Protein AF-A0A976E326-F1 (afdb_monomer_lite)

pLDDT: mean 70.9, std 22.48, range [27.67, 97.5]

Sequence (238 aa):
MACGVAAAACPDTATHYQSSSHQSIMNATDFPALASAHADAAPSLWRQTTVLPVGAGEHEAYSIGPDQLVWSYRLATPDHNAGRLTCTQLPAEHFACARLQSRQVLLVSMAQQKLYWSLENGQPERWGTPQRCGYTNANGLYPMEQVHLLQLGFEVLLGVLARRTNVLGKINPTLAPEDSYQFWVGRWTGSGFDFGRKPVSLRGDDSLGNAFLFGKPDAFSDSASGENPASKPMVRSR

Structure (mmCIF, N/CA/C/O backbone):
data_AF-A0A976E326-F1
#
_entry.id   AF-A0A976E326-F1
#
loop_
_atom_site.group_PDB
_atom_site.id
_atom_site.type_symbol
_atom_site.label_atom_id
_atom_site.label_alt_id
_atom_site.label_comp_id
_atom_site.label_asym_id
_atom_site.label_entity_id
_atom_site.label_seq_id
_atom_site.pdbx_PDB_ins_code
_atom_site.Cartn_x
_atom_site.Cartn_y
_atom_site.Cartn_z
_atom_site.occupancy
_atom_site.B_iso_or_equiv
_atom_site.auth_seq_id
_atom_site.auth_comp_id
_atom_site.auth_asym_id
_atom_site.auth_atom_id
_atom_site.pdbx_PDB_model_num
ATOM 1 N N . MET A 1 1 ? 29.264 -11.323 -66.986 1.00 46.72 1 MET A N 1
ATOM 2 C CA . MET A 1 1 ? 28.527 -12.466 -66.411 1.00 46.72 1 MET A CA 1
ATOM 3 C C . MET A 1 1 ? 27.356 -11.903 -65.635 1.00 46.72 1 MET A C 1
ATOM 5 O O . MET A 1 1 ? 27.579 -11.163 -64.690 1.00 46.72 1 MET A O 1
ATOM 9 N N . ALA A 1 2 ? 26.144 -12.165 -66.112 1.00 37.84 2 ALA A N 1
ATOM 10 C CA . ALA A 1 2 ? 24.887 -11.741 -65.510 1.00 37.84 2 ALA A CA 1
ATOM 11 C C . ALA A 1 2 ? 24.102 -12.992 -65.099 1.00 37.84 2 ALA A C 1
ATOM 13 O O . ALA A 1 2 ? 24.074 -13.949 -65.865 1.00 37.84 2 ALA A O 1
ATOM 14 N N . CYS A 1 3 ? 23.518 -12.961 -63.903 1.00 31.69 3 CYS A N 1
ATOM 15 C CA . CYS A 1 3 ? 22.440 -13.804 -63.363 1.00 31.69 3 CYS A CA 1
ATOM 16 C C . CYS A 1 3 ? 22.253 -13.317 -61.915 1.00 31.69 3 CYS A C 1
ATOM 18 O O . CYS A 1 3 ? 23.243 -13.158 -61.214 1.00 31.69 3 CYS A O 1
ATOM 20 N N . GLY A 1 4 ? 21.083 -13.024 -61.364 1.00 30.00 4 GLY A N 1
ATOM 21 C CA . GLY A 1 4 ? 19.698 -13.161 -61.793 1.00 30.00 4 GLY A CA 1
ATOM 22 C C . GLY A 1 4 ? 18.853 -12.993 -60.522 1.00 30.00 4 GLY A C 1
ATOM 23 O O . GLY A 1 4 ? 19.198 -13.535 -59.476 1.00 30.00 4 GLY A O 1
ATOM 24 N N . VAL A 1 5 ? 17.811 -12.172 -60.599 1.00 41.09 5 VAL A N 1
ATOM 25 C CA . VAL A 1 5 ? 16.891 -11.819 -59.508 1.00 41.09 5 VAL A CA 1
ATOM 26 C C . VAL A 1 5 ? 15.969 -12.999 -59.183 1.00 41.09 5 VAL A C 1
ATOM 28 O O . VAL A 1 5 ? 15.466 -13.631 -60.106 1.00 41.09 5 VAL A O 1
ATOM 31 N N . ALA A 1 6 ? 15.660 -13.225 -57.903 1.00 34.84 6 ALA A N 1
ATOM 32 C CA . ALA A 1 6 ? 14.404 -13.857 -57.495 1.00 34.84 6 ALA A CA 1
ATOM 33 C C . ALA A 1 6 ? 13.989 -13.380 -56.094 1.00 34.84 6 ALA A C 1
ATOM 35 O O . ALA A 1 6 ? 14.560 -13.778 -55.082 1.00 34.84 6 ALA A O 1
ATOM 36 N N . ALA A 1 7 ? 12.984 -12.504 -56.066 1.00 36.31 7 ALA A N 1
ATOM 37 C CA . ALA A 1 7 ? 12.161 -12.241 -54.898 1.00 36.31 7 ALA A CA 1
ATOM 38 C C . ALA A 1 7 ? 11.197 -13.419 -54.693 1.00 36.31 7 ALA A C 1
ATOM 40 O O . ALA A 1 7 ? 10.569 -13.871 -55.651 1.00 36.31 7 ALA A O 1
ATOM 41 N N . ALA A 1 8 ? 11.054 -13.879 -53.452 1.00 34.22 8 ALA A N 1
ATOM 42 C CA . ALA A 1 8 ? 9.985 -14.778 -53.041 1.00 34.22 8 ALA A CA 1
ATOM 43 C C . ALA A 1 8 ? 9.175 -14.090 -51.938 1.00 34.22 8 ALA A C 1
ATOM 45 O O . ALA A 1 8 ? 9.717 -13.689 -50.909 1.00 34.22 8 ALA A O 1
ATOM 46 N N . ALA A 1 9 ? 7.884 -13.920 -52.203 1.00 31.66 9 ALA A N 1
ATOM 47 C CA . ALA A 1 9 ? 6.885 -13.416 -51.275 1.00 31.66 9 ALA A CA 1
ATOM 48 C C . ALA A 1 9 ? 6.147 -14.579 -50.584 1.00 31.66 9 ALA A C 1
ATOM 50 O O . ALA A 1 9 ? 5.829 -15.553 -51.258 1.00 31.66 9 ALA A O 1
ATOM 51 N N . CYS A 1 10 ? 5.803 -14.363 -49.301 1.00 30.45 10 CYS A N 1
ATOM 52 C CA . CYS A 1 10 ? 4.682 -14.924 -48.510 1.00 30.45 10 CYS A CA 1
ATOM 53 C C . CYS A 1 10 ? 4.619 -16.457 -48.255 1.00 30.45 10 CYS A C 1
ATOM 55 O O . CYS A 1 10 ? 5.005 -17.236 -49.120 1.00 30.45 10 CYS A O 1
ATOM 57 N N . PRO A 1 11 ? 4.126 -16.914 -47.074 1.00 35.28 11 PRO A N 1
ATOM 58 C CA . PRO A 1 11 ? 2.849 -16.464 -46.504 1.00 35.28 11 PRO A CA 1
ATOM 59 C C . PRO A 1 11 ? 2.826 -16.122 -45.003 1.00 35.28 11 PRO A C 1
ATOM 61 O O . PRO A 1 11 ? 3.544 -16.693 -44.182 1.00 35.28 11 PRO A O 1
ATOM 64 N N . ASP A 1 12 ? 1.891 -15.231 -44.663 1.00 39.09 12 ASP A N 1
ATOM 65 C CA . ASP A 1 12 ? 1.293 -15.095 -43.337 1.00 39.09 12 ASP A CA 1
ATOM 66 C C . ASP A 1 12 ? 0.882 -16.464 -42.790 1.00 39.09 12 ASP A C 1
ATOM 68 O O . ASP A 1 12 ? 0.043 -17.160 -43.363 1.00 39.09 12 ASP A O 1
ATOM 72 N N . THR A 1 13 ? 1.444 -16.837 -41.643 1.00 36.25 13 THR A N 1
ATOM 73 C CA . THR A 1 13 ? 0.881 -17.898 -40.809 1.00 36.25 13 THR A CA 1
ATOM 74 C C . THR A 1 13 ? 0.770 -17.362 -39.392 1.00 36.25 13 THR A C 1
ATOM 76 O O . THR A 1 13 ? 1.731 -17.339 -38.627 1.00 36.25 13 THR A O 1
ATOM 79 N N . ALA A 1 14 ? -0.431 -16.893 -39.058 1.00 38.84 14 ALA A N 1
ATOM 80 C CA . ALA A 1 14 ? -0.856 -16.665 -37.691 1.00 38.84 14 ALA A CA 1
ATOM 81 C C . ALA A 1 14 ? -0.858 -18.010 -36.951 1.00 38.84 14 ALA A C 1
ATOM 83 O O . ALA A 1 14 ? -1.806 -18.789 -37.040 1.00 38.84 14 ALA A O 1
ATOM 84 N N . THR A 1 15 ? 0.218 -18.308 -36.228 1.00 33.69 15 THR A N 1
ATOM 85 C CA . THR A 1 15 ? 0.247 -19.426 -35.286 1.00 33.69 15 THR A CA 1
ATOM 86 C C . THR A 1 15 ? -0.192 -18.947 -33.912 1.00 33.69 15 THR A C 1
ATOM 88 O O . THR A 1 15 ? 0.532 -18.240 -33.212 1.00 33.69 15 THR A O 1
ATOM 91 N N . HIS A 1 16 ? -1.405 -19.368 -33.552 1.00 32.81 16 HIS A N 1
ATOM 92 C CA . HIS A 1 16 ? -1.899 -19.525 -32.190 1.00 32.81 16 HIS A CA 1
ATOM 93 C C . HIS A 1 16 ? -0.781 -19.952 -31.229 1.00 32.81 16 HIS A C 1
ATOM 95 O O . HIS A 1 16 ? -0.281 -21.072 -31.325 1.00 32.81 16 HIS A O 1
ATOM 101 N N . TYR A 1 17 ? -0.442 -19.103 -30.257 1.00 32.19 17 TYR A N 1
ATOM 102 C CA . TYR A 1 17 ? 0.296 -19.563 -29.086 1.00 32.19 17 TYR A CA 1
ATOM 103 C C . TYR A 1 17 ? -0.716 -20.092 -28.071 1.00 32.19 17 TYR A C 1
ATOM 105 O O . TYR A 1 17 ? -1.427 -19.337 -27.405 1.00 32.19 17 TYR A O 1
ATOM 113 N N . GLN A 1 18 ? -0.835 -21.418 -28.030 1.00 27.67 18 GLN A N 1
ATOM 114 C CA . GLN A 1 18 ? -1.588 -22.129 -27.012 1.00 27.67 18 GLN A CA 1
ATOM 115 C C . GLN A 1 18 ? -0.944 -21.878 -25.644 1.00 27.67 18 GLN A C 1
ATOM 117 O O . GLN A 1 18 ? 0.232 -22.157 -25.423 1.00 27.67 18 GLN A O 1
ATOM 122 N N . SER A 1 19 ? -1.747 -21.350 -24.724 1.00 35.28 19 SER A N 1
ATOM 123 C CA . SER A 1 19 ? -1.476 -21.330 -23.290 1.00 35.28 19 SER A CA 1
ATOM 124 C C . SER A 1 19 ? -1.403 -22.774 -22.785 1.00 35.28 19 SER A C 1
ATOM 126 O O . SER A 1 19 ? -2.432 -23.421 -22.597 1.00 35.28 19 SER A O 1
ATOM 128 N N . SER A 1 20 ? -0.194 -23.306 -22.600 1.00 31.89 20 SER A N 1
ATOM 129 C CA . SER A 1 20 ? 0.013 -24.557 -21.874 1.00 31.89 20 SER A CA 1
ATOM 130 C C . SER A 1 20 ? 0.142 -24.243 -20.386 1.00 31.89 20 SER A C 1
ATOM 132 O O . SER A 1 20 ? 1.195 -23.856 -19.878 1.00 31.89 20 SER A O 1
ATOM 134 N N . SER A 1 21 ? -0.990 -24.394 -19.716 1.00 41.69 21 SER A N 1
ATOM 135 C CA . SER A 1 21 ? -1.187 -24.450 -18.277 1.00 41.69 21 SER A CA 1
ATOM 136 C C . SER A 1 21 ? -0.251 -25.454 -17.596 1.00 41.69 21 SER A C 1
ATOM 138 O O . SER A 1 21 ? -0.467 -26.659 -17.664 1.00 41.69 21 SER A O 1
ATOM 140 N N . HIS A 1 22 ? 0.730 -24.937 -16.862 1.00 30.14 22 HIS A N 1
ATOM 141 C CA . HIS A 1 22 ? 1.274 -25.573 -15.663 1.00 30.14 22 HIS A CA 1
ATOM 142 C C . HIS A 1 22 ? 1.204 -24.549 -14.522 1.00 30.14 22 HIS A C 1
ATOM 144 O O . HIS A 1 22 ? 2.207 -24.063 -14.010 1.00 30.14 22 HIS A O 1
ATOM 150 N N . GLN A 1 23 ? -0.027 -24.175 -14.155 1.00 32.84 23 GLN A N 1
ATOM 151 C CA . GLN A 1 23 ? -0.294 -23.624 -12.831 1.00 32.84 23 GLN A CA 1
ATOM 152 C C . GLN A 1 23 ? -0.158 -24.785 -11.851 1.00 32.84 23 GLN A C 1
ATOM 154 O O . GLN A 1 23 ? -0.989 -25.692 -11.835 1.00 32.84 23 GLN A O 1
ATOM 159 N N . SER A 1 24 ? 0.904 -24.770 -11.051 1.00 31.09 24 SER A N 1
ATOM 160 C CA . SER A 1 24 ? 0.916 -25.539 -9.814 1.00 31.09 24 SER A CA 1
ATOM 161 C C . SER A 1 24 ? -0.121 -24.888 -8.902 1.00 31.09 24 SER A C 1
ATOM 163 O O . SER A 1 24 ? 0.126 -23.853 -8.287 1.00 31.09 24 SER A O 1
ATOM 165 N N . ILE A 1 25 ? -1.333 -25.438 -8.933 1.00 32.94 25 ILE A N 1
ATOM 166 C CA . ILE A 1 25 ? -2.445 -25.072 -8.064 1.00 32.94 25 ILE A CA 1
ATOM 167 C C . ILE A 1 25 ? -1.997 -25.413 -6.642 1.00 32.94 25 ILE A C 1
ATOM 169 O O . ILE A 1 25 ? -1.998 -26.576 -6.243 1.00 32.94 25 ILE A O 1
ATOM 173 N N . MET A 1 26 ? -1.593 -24.406 -5.868 1.00 30.80 26 MET A N 1
ATOM 174 C CA . MET A 1 26 ? -1.714 -24.527 -4.421 1.00 30.80 26 MET A CA 1
ATOM 175 C C . MET A 1 26 ? -3.211 -24.547 -4.116 1.00 30.80 26 MET A C 1
ATOM 177 O O . MET A 1 26 ? -3.949 -23.658 -4.542 1.00 30.80 26 MET A O 1
ATOM 181 N N . ASN A 1 27 ? -3.657 -25.610 -3.448 1.00 28.69 27 ASN A N 1
ATOM 182 C CA . ASN A 1 27 ? -5.052 -25.821 -3.088 1.00 28.69 27 ASN A CA 1
ATOM 183 C C . ASN A 1 27 ? -5.615 -24.584 -2.378 1.00 28.69 27 ASN A C 1
ATOM 185 O O . ASN A 1 27 ? -5.150 -24.189 -1.311 1.00 28.69 27 ASN A O 1
ATOM 189 N N . ALA A 1 28 ? -6.657 -24.007 -2.971 1.00 37.38 28 ALA A N 1
ATOM 190 C CA . ALA A 1 28 ? -7.407 -22.858 -2.476 1.00 37.38 28 ALA A CA 1
ATOM 191 C C . ALA A 1 28 ? -8.284 -23.182 -1.243 1.00 37.38 28 ALA A C 1
ATOM 193 O O . ALA A 1 28 ? -9.353 -22.604 -1.076 1.00 37.38 28 ALA A O 1
ATOM 194 N N . THR A 1 29 ? -7.872 -24.120 -0.387 1.00 34.22 29 THR A N 1
ATOM 195 C CA . THR A 1 29 ? -8.675 -24.603 0.749 1.00 34.22 29 THR A CA 1
ATOM 196 C C . THR A 1 29 ? -8.362 -23.935 2.090 1.00 34.22 29 THR A C 1
ATOM 198 O O . THR A 1 29 ? -9.107 -24.165 3.034 1.00 34.22 29 THR A O 1
ATOM 201 N N . ASP A 1 30 ? -7.358 -23.054 2.176 1.00 30.91 30 ASP A N 1
ATOM 202 C CA . ASP A 1 30 ? -6.996 -22.376 3.440 1.00 30.91 30 ASP A CA 1
ATOM 203 C C . ASP A 1 30 ? -7.403 -20.892 3.518 1.00 30.91 30 ASP A C 1
ATOM 205 O O . ASP A 1 30 ? -7.066 -20.193 4.476 1.00 30.91 30 ASP A O 1
ATOM 209 N N . PHE A 1 31 ? -8.184 -20.395 2.555 1.00 44.22 31 PHE A N 1
ATOM 210 C CA . PHE A 1 31 ? -8.823 -19.083 2.664 1.00 44.22 31 PHE A CA 1
ATOM 211 C C . PHE A 1 31 ? -10.292 -19.278 3.049 1.00 44.22 31 PHE A C 1
ATOM 213 O O . PHE A 1 31 ? -11.042 -19.855 2.260 1.00 44.22 31 PHE A O 1
ATOM 220 N N . PRO A 1 32 ? -10.746 -18.825 4.235 1.00 36.50 32 PRO A N 1
ATOM 221 C CA . PRO A 1 32 ? -12.162 -18.884 4.556 1.00 36.50 32 PRO A CA 1
ATOM 222 C C . PRO A 1 32 ? -12.929 -18.086 3.501 1.00 36.50 32 PRO A C 1
ATOM 224 O O . PRO A 1 32 ? -12.663 -16.900 3.289 1.00 36.50 32 PRO A O 1
ATOM 227 N N . ALA A 1 33 ? -13.851 -18.773 2.823 1.00 38.78 33 ALA A N 1
ATOM 228 C CA . ALA A 1 33 ? -14.763 -18.186 1.862 1.00 38.78 33 ALA A CA 1
ATOM 229 C C . ALA A 1 33 ? -15.385 -16.919 2.464 1.00 38.78 33 ALA A C 1
ATOM 231 O O . ALA A 1 33 ? -15.951 -16.945 3.559 1.00 38.78 33 ALA A O 1
ATOM 232 N N . LEU A 1 34 ? -15.243 -15.809 1.739 1.00 45.22 34 LEU A N 1
ATOM 233 C CA . LEU A 1 34 ? -15.899 -14.530 1.985 1.00 45.22 34 LEU A CA 1
ATOM 234 C C . LEU A 1 34 ? -17.421 -14.716 1.887 1.00 45.22 34 LEU A C 1
ATOM 236 O O . LEU A 1 34 ? -18.041 -14.406 0.877 1.00 45.22 34 LEU A O 1
ATOM 240 N N . ALA A 1 35 ? -18.030 -15.244 2.941 1.00 38.34 35 ALA A N 1
ATOM 241 C CA . ALA A 1 35 ? -19.466 -15.231 3.142 1.00 38.34 35 ALA A CA 1
ATOM 242 C C . ALA A 1 35 ? -19.754 -14.328 4.341 1.00 38.34 35 ALA A C 1
ATOM 244 O O . ALA A 1 35 ? -19.896 -14.780 5.474 1.00 38.34 35 ALA A O 1
ATOM 245 N N . SER A 1 36 ? -19.815 -13.024 4.084 1.00 37.03 36 SER A N 1
ATOM 246 C CA . SER A 1 36 ? -20.548 -12.104 4.946 1.00 37.03 36 SER A CA 1
ATOM 247 C C . SER A 1 36 ? -21.404 -11.218 4.058 1.00 37.03 36 SER A C 1
ATOM 249 O O . SER A 1 36 ? -20.910 -10.516 3.178 1.00 37.03 36 SER A O 1
ATOM 251 N N . ALA A 1 37 ? -22.709 -11.359 4.249 1.00 42.69 37 ALA A N 1
ATOM 252 C CA . ALA A 1 37 ? -23.761 -10.796 3.435 1.00 42.69 37 ALA A CA 1
ATOM 253 C C . ALA A 1 37 ? -23.762 -9.264 3.485 1.00 42.69 37 ALA A C 1
ATOM 255 O O . ALA A 1 37 ? -24.095 -8.692 4.517 1.00 42.69 37 ALA A O 1
ATOM 256 N N . HIS A 1 38 ? -23.494 -8.616 2.350 1.00 33.19 38 HIS A N 1
ATOM 257 C CA . HIS A 1 38 ? -24.053 -7.306 2.022 1.00 33.19 38 HIS A CA 1
ATOM 258 C C . HIS A 1 38 ? -24.139 -7.122 0.503 1.00 33.19 38 HIS A C 1
ATOM 260 O O . HIS A 1 38 ? -23.131 -6.861 -0.139 1.00 33.19 38 HIS A O 1
ATOM 266 N N . ALA A 1 39 ? -25.381 -7.206 0.010 1.00 35.94 39 ALA A N 1
ATOM 267 C CA . ALA A 1 39 ? -25.902 -6.720 -1.269 1.00 35.94 39 ALA A CA 1
ATOM 268 C C . ALA A 1 39 ? -25.290 -7.295 -2.558 1.00 35.94 39 ALA A C 1
ATOM 270 O O . ALA A 1 39 ? -24.087 -7.476 -2.688 1.00 35.94 39 ALA A O 1
ATOM 271 N N . ASP A 1 40 ? -26.154 -7.531 -3.544 1.00 36.91 40 ASP A N 1
ATOM 272 C CA . ASP A 1 40 ? -25.799 -7.777 -4.939 1.00 36.91 40 ASP A CA 1
ATOM 273 C C . ASP A 1 40 ? -24.854 -6.674 -5.455 1.00 36.91 40 ASP A C 1
ATOM 275 O O . ASP A 1 40 ? -25.282 -5.606 -5.897 1.00 36.91 40 ASP A O 1
ATOM 279 N N . ALA A 1 41 ? -23.544 -6.892 -5.341 1.00 43.34 41 ALA A N 1
ATOM 280 C CA . ALA A 1 41 ? -22.545 -5.945 -5.802 1.00 43.34 41 ALA A CA 1
ATOM 281 C C . ALA A 1 41 ? -22.349 -6.139 -7.309 1.00 43.34 41 ALA A C 1
ATOM 283 O O . ALA A 1 41 ? -21.895 -7.190 -7.761 1.00 43.34 41 ALA A O 1
ATOM 284 N N . ALA A 1 42 ? -22.681 -5.109 -8.091 1.00 48.06 42 ALA A N 1
ATOM 285 C CA . ALA A 1 42 ? -22.220 -4.973 -9.470 1.00 48.06 42 ALA A CA 1
ATOM 286 C C . ALA A 1 42 ? -20.711 -5.299 -9.561 1.00 48.06 42 ALA A C 1
ATOM 288 O O . ALA A 1 42 ? -19.992 -5.021 -8.594 1.00 48.06 42 ALA A O 1
ATOM 289 N N . PRO A 1 43 ? -20.208 -5.862 -10.682 1.00 53.00 43 PRO A N 1
ATOM 290 C CA . PRO A 1 43 ? -18.788 -6.184 -10.820 1.00 53.00 43 PRO A CA 1
ATOM 291 C C . PRO A 1 43 ? -17.961 -4.948 -10.457 1.00 53.00 43 PRO A C 1
ATOM 293 O O . PRO A 1 43 ? -18.101 -3.899 -11.090 1.00 53.00 43 PRO A O 1
ATOM 296 N N . SER A 1 44 ? -17.175 -5.035 -9.379 1.00 66.56 44 SER A N 1
ATOM 297 C CA . SER A 1 44 ? -16.510 -3.853 -8.840 1.00 66.56 44 SER A CA 1
ATOM 298 C C . SER A 1 44 ? -15.503 -3.344 -9.863 1.00 66.56 44 SER A C 1
ATOM 300 O O . SER A 1 44 ? -14.622 -4.085 -10.288 1.00 66.56 44 SER A O 1
ATOM 302 N N . LEU A 1 45 ? -15.649 -2.092 -10.282 1.00 87.12 45 LEU A N 1
ATOM 303 C CA . LEU A 1 45 ? -14.737 -1.464 -11.229 1.00 87.12 45 LEU A CA 1
ATOM 304 C C . LEU A 1 45 ? -13.324 -1.347 -10.639 1.00 87.12 45 LEU A C 1
ATOM 306 O O . LEU A 1 45 ? -13.141 -1.326 -9.419 1.00 87.12 45 LEU A O 1
ATOM 310 N N . TRP A 1 46 ? -12.341 -1.215 -11.530 1.00 92.06 46 TRP A N 1
ATOM 311 C CA . TRP A 1 46 ? -10.975 -0.840 -11.175 1.00 92.06 46 TRP A CA 1
ATOM 312 C C . TRP A 1 46 ? -10.980 0.428 -10.319 1.00 92.06 46 TRP A C 1
ATOM 314 O O . TRP A 1 46 ? -11.646 1.409 -10.661 1.00 92.06 46 TRP A O 1
ATOM 324 N N . ARG A 1 47 ? -10.248 0.417 -9.203 1.00 94.06 47 ARG A N 1
ATOM 325 C CA . ARG A 1 47 ? -10.249 1.530 -8.243 1.00 94.06 47 ARG A CA 1
ATOM 326 C C . ARG A 1 47 ? -8.866 1.815 -7.678 1.00 94.06 47 ARG A C 1
ATOM 328 O O . ARG A 1 47 ? -7.968 0.980 -7.756 1.00 94.06 47 ARG A O 1
ATOM 335 N N . GLN A 1 48 ? -8.726 3.011 -7.101 1.00 92.62 48 GLN A N 1
ATOM 336 C CA . GLN A 1 48 ? -7.514 3.491 -6.431 1.00 92.62 48 GLN A CA 1
ATOM 337 C C . GLN A 1 48 ? -6.260 3.291 -7.296 1.00 92.62 48 GLN A C 1
ATOM 339 O O . GLN A 1 48 ? -5.480 2.380 -7.071 1.00 92.62 48 GLN A O 1
ATOM 344 N N . THR A 1 49 ? -6.076 4.117 -8.323 1.00 94.94 49 THR A N 1
ATOM 345 C CA . THR A 1 49 ? -4.919 3.985 -9.219 1.00 94.94 49 THR A CA 1
ATOM 346 C C . THR A 1 49 ? -3.745 4.824 -8.725 1.00 94.94 49 THR A C 1
ATOM 348 O O . THR A 1 49 ? -3.893 6.021 -8.486 1.00 94.94 49 THR A O 1
ATOM 351 N N . THR A 1 50 ? -2.562 4.223 -8.616 1.00 94.12 50 THR A N 1
ATOM 352 C CA . THR A 1 50 ? -1.301 4.923 -8.334 1.00 94.12 50 THR A CA 1
ATOM 353 C C . THR A 1 50 ? -0.302 4.648 -9.445 1.00 94.12 50 THR A C 1
ATOM 355 O O . THR A 1 50 ? -0.153 3.511 -9.878 1.00 94.12 50 THR A O 1
ATOM 358 N N . VAL A 1 51 ? 0.392 5.680 -9.919 1.00 93.38 51 VAL A N 1
ATOM 359 C CA . VAL A 1 51 ? 1.391 5.554 -10.985 1.00 93.38 51 VAL A CA 1
ATOM 360 C C . VAL A 1 51 ? 2.774 5.793 -10.398 1.00 93.38 51 VAL A C 1
ATOM 362 O O . VAL A 1 51 ? 3.022 6.848 -9.820 1.00 93.38 51 VAL A O 1
ATOM 365 N N . LEU A 1 52 ? 3.679 4.827 -10.561 1.00 91.62 52 LEU A N 1
ATOM 366 C CA . LEU A 1 52 ? 5.078 4.962 -10.161 1.00 91.62 52 LEU A CA 1
ATOM 367 C C . LEU A 1 52 ? 5.990 5.039 -11.391 1.00 91.62 52 LEU A C 1
ATOM 369 O O . LEU A 1 52 ? 5.815 4.257 -12.330 1.00 91.62 52 LEU A O 1
ATOM 373 N N . PRO A 1 53 ? 7.008 5.915 -11.387 1.00 88.06 53 PRO A N 1
ATOM 374 C CA . PRO A 1 53 ? 8.063 5.869 -12.391 1.00 88.06 53 PRO A CA 1
ATOM 375 C C . PRO A 1 53 ? 8.883 4.580 -12.224 1.00 88.06 53 PRO A C 1
ATOM 377 O O . PRO A 1 53 ? 9.147 4.143 -11.099 1.00 88.06 53 PRO A O 1
ATOM 380 N N . VAL A 1 54 ? 9.274 3.951 -13.332 1.00 82.12 54 VAL A N 1
ATOM 381 C CA . VAL A 1 54 ? 10.057 2.697 -13.371 1.00 82.12 54 VAL A CA 1
ATOM 382 C C . VAL A 1 54 ? 11.496 2.939 -13.824 1.00 82.12 54 VAL A C 1
ATOM 384 O O . VAL A 1 54 ? 12.415 2.254 -13.382 1.00 82.12 54 VAL A O 1
ATOM 387 N N . GLY A 1 55 ? 11.698 3.954 -14.659 1.00 74.88 55 GLY A N 1
ATOM 388 C CA . GLY A 1 55 ? 12.962 4.283 -15.308 1.00 74.88 55 GLY A CA 1
ATOM 389 C C . GLY A 1 55 ? 12.739 5.384 -16.341 1.00 74.88 55 GLY A C 1
ATOM 390 O O . GLY A 1 55 ? 11.730 6.073 -16.259 1.00 74.88 55 GLY A O 1
ATOM 391 N N . ALA A 1 56 ? 13.668 5.552 -17.284 1.00 69.25 56 ALA A N 1
ATOM 392 C CA . ALA A 1 56 ? 13.732 6.603 -18.310 1.00 69.25 56 ALA A CA 1
ATOM 393 C C . ALA A 1 56 ? 12.390 6.939 -19.014 1.00 69.25 56 ALA A C 1
ATOM 395 O O . ALA A 1 56 ? 12.130 6.494 -20.124 1.00 69.25 56 ALA A O 1
ATOM 396 N N . GLY A 1 57 ? 11.538 7.740 -18.365 1.00 73.31 57 GLY A N 1
ATOM 397 C CA . GLY A 1 57 ? 10.199 8.094 -18.853 1.00 73.31 57 GLY A CA 1
ATOM 398 C C . GLY 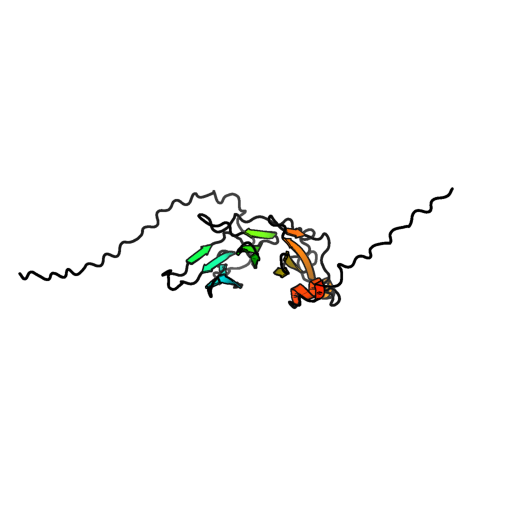A 1 57 ? 9.153 6.973 -18.768 1.00 73.31 57 GLY A C 1
ATOM 399 O O . GLY A 1 57 ? 8.027 7.158 -19.221 1.00 73.31 57 GLY A O 1
ATOM 400 N N . GLU A 1 58 ? 9.492 5.819 -18.191 1.00 83.38 58 GLU A N 1
ATOM 401 C CA . GLU A 1 58 ? 8.566 4.697 -18.052 1.00 83.38 58 GLU A CA 1
ATOM 402 C C . GLU A 1 58 ? 7.730 4.813 -16.785 1.00 83.38 58 GLU A C 1
ATOM 404 O O . GLU A 1 58 ? 8.239 5.100 -15.696 1.00 83.38 58 GLU A O 1
ATOM 409 N N . HIS A 1 59 ? 6.448 4.490 -16.922 1.00 87.69 59 HIS A N 1
ATOM 410 C CA . HIS A 1 59 ? 5.485 4.494 -15.836 1.00 87.69 59 HIS A CA 1
ATOM 411 C C . HIS A 1 59 ? 4.796 3.141 -15.717 1.00 87.69 59 HIS A C 1
ATOM 413 O O . HIS A 1 59 ? 4.476 2.478 -16.706 1.00 87.69 59 HIS A O 1
ATOM 419 N N . GLU A 1 60 ? 4.541 2.751 -14.477 1.00 93.06 60 GLU A N 1
ATOM 420 C CA . GLU A 1 60 ? 3.744 1.585 -14.151 1.00 93.06 60 GLU A CA 1
ATOM 421 C C . GLU A 1 60 ? 2.585 2.002 -13.259 1.00 93.06 60 GLU A C 1
ATOM 423 O O . GLU A 1 60 ? 2.777 2.661 -12.235 1.00 93.06 60 GLU A O 1
ATOM 428 N N . ALA A 1 61 ? 1.383 1.630 -13.682 1.00 95.38 61 ALA A N 1
ATOM 429 C CA . ALA A 1 61 ? 0.159 1.874 -12.946 1.00 95.38 61 ALA A CA 1
ATOM 430 C C . ALA A 1 61 ? -0.151 0.675 -12.049 1.00 95.38 61 ALA A C 1
ATOM 432 O O . ALA A 1 61 ? -0.037 -0.470 -12.473 1.00 95.38 61 ALA A O 1
ATOM 433 N N . TYR A 1 62 ? -0.583 0.954 -10.830 1.00 96.69 62 TYR A N 1
ATOM 434 C CA . TYR A 1 62 ? -1.063 -0.009 -9.852 1.00 96.69 62 TYR A CA 1
ATOM 435 C C . TYR A 1 62 ? -2.517 0.315 -9.558 1.00 96.69 62 TYR A C 1
ATOM 437 O O . TYR A 1 62 ? -2.853 1.489 -9.415 1.00 96.69 62 TYR A O 1
ATOM 445 N N . SER A 1 63 ? -3.382 -0.688 -9.480 1.00 97.50 63 SER A N 1
ATOM 446 C CA . SER A 1 63 ? -4.800 -0.483 -9.178 1.00 97.50 63 SER A CA 1
ATOM 447 C C . SER A 1 63 ? -5.408 -1.734 -8.557 1.00 97.50 63 SER A C 1
ATOM 449 O O . SER A 1 63 ? -4.901 -2.840 -8.749 1.00 97.50 63 SER A O 1
ATOM 451 N N . ILE A 1 64 ? -6.485 -1.555 -7.795 1.00 97.12 64 ILE A N 1
ATOM 452 C CA . ILE A 1 64 ? -7.283 -2.659 -7.266 1.00 97.12 64 ILE A CA 1
ATOM 453 C C . ILE A 1 64 ? -8.218 -3.131 -8.376 1.00 97.12 64 ILE A C 1
ATOM 455 O O . ILE A 1 64 ? -9.019 -2.345 -8.890 1.00 97.12 64 ILE A O 1
ATOM 459 N N . GLY A 1 65 ? -8.101 -4.406 -8.732 1.00 96.00 65 GLY A N 1
ATOM 460 C CA . GLY A 1 65 ? -8.935 -5.057 -9.731 1.00 96.00 65 GLY A CA 1
ATOM 461 C C . GLY A 1 65 ? -10.320 -5.454 -9.202 1.00 96.00 65 GLY A C 1
ATOM 462 O O . GLY A 1 65 ? -10.605 -5.339 -8.006 1.00 96.00 65 GLY A O 1
ATOM 463 N N . PRO A 1 66 ? -11.194 -5.967 -10.088 1.00 94.06 66 PRO A N 1
ATOM 464 C CA . PRO A 1 66 ? -12.526 -6.458 -9.719 1.00 94.06 66 PRO A CA 1
ATOM 465 C C . PRO A 1 66 ? -12.504 -7.643 -8.741 1.00 94.06 66 PRO A C 1
ATOM 467 O O . PRO A 1 66 ? -13.484 -7.905 -8.051 1.00 94.06 66 PRO A O 1
ATOM 470 N N . ASP A 1 67 ? -11.381 -8.352 -8.678 1.00 94.06 67 ASP A N 1
ATOM 471 C CA . ASP A 1 67 ? -11.110 -9.490 -7.802 1.00 94.06 67 ASP A CA 1
ATOM 472 C C . ASP A 1 67 ? -10.589 -9.088 -6.411 1.00 94.06 67 ASP A C 1
ATOM 474 O O . ASP A 1 67 ? -10.246 -9.957 -5.613 1.00 94.06 67 ASP A O 1
ATOM 478 N N . GLN A 1 68 ? -10.540 -7.786 -6.102 1.00 94.62 68 GLN A N 1
ATOM 479 C CA . GLN A 1 68 ? -9.967 -7.246 -4.863 1.00 94.62 68 GLN A CA 1
ATOM 480 C C . GLN A 1 68 ? -8.472 -7.554 -4.692 1.00 94.62 68 GLN A C 1
ATOM 482 O O . GLN A 1 68 ? -7.963 -7.549 -3.570 1.00 94.62 68 GLN A O 1
ATOM 487 N N . LEU A 1 69 ? -7.752 -7.801 -5.788 1.00 96.56 69 LEU A N 1
ATOM 488 C CA . LEU A 1 69 ? -6.296 -7.921 -5.793 1.00 96.56 69 LEU A CA 1
ATOM 489 C C . LEU A 1 69 ? -5.661 -6.653 -6.362 1.00 96.56 69 LEU A C 1
ATOM 491 O O . LEU A 1 69 ? -6.263 -5.936 -7.163 1.00 96.56 69 LEU A O 1
ATOM 495 N N . VAL A 1 70 ? -4.424 -6.370 -5.964 1.00 97.06 70 VAL A N 1
ATOM 496 C CA . VAL A 1 70 ? -3.619 -5.337 -6.618 1.00 97.06 70 VAL A CA 1
ATOM 497 C C . VAL A 1 70 ? -3.059 -5.898 -7.921 1.00 97.06 70 VAL A C 1
ATOM 499 O O . VAL A 1 70 ? -2.462 -6.975 -7.976 1.00 97.06 70 VAL A O 1
ATOM 502 N N . TRP A 1 71 ? -3.221 -5.122 -8.979 1.00 97.19 71 TRP A N 1
ATOM 503 C CA . TRP A 1 71 ? -2.711 -5.396 -10.310 1.00 97.19 71 TRP A CA 1
ATOM 504 C C . TRP A 1 71 ? -1.754 -4.290 -10.718 1.00 97.19 71 TRP A C 1
ATOM 506 O O . TRP A 1 71 ? -1.972 -3.121 -10.396 1.00 97.19 71 TRP A O 1
ATOM 516 N N . SER A 1 72 ? -0.707 -4.658 -11.450 1.00 95.69 72 SER A N 1
ATOM 517 C CA . SER A 1 72 ? 0.240 -3.722 -12.037 1.00 95.69 72 SER A CA 1
ATOM 518 C C . SER A 1 72 ? 0.189 -3.782 -13.563 1.00 95.69 72 SER A C 1
ATOM 520 O O . SER A 1 72 ? 0.105 -4.858 -14.159 1.00 95.69 72 SER A O 1
ATOM 522 N N . TYR A 1 73 ? 0.214 -2.620 -14.207 1.00 93.75 73 TYR A N 1
ATOM 523 C CA . TYR A 1 73 ? 0.212 -2.475 -15.655 1.00 93.75 73 TYR A CA 1
ATOM 524 C C . TYR A 1 73 ? 1.372 -1.589 -16.090 1.00 93.75 73 TYR A C 1
ATOM 526 O O . TYR A 1 73 ? 1.425 -0.400 -15.765 1.00 93.75 73 TYR A O 1
ATOM 534 N N . ARG A 1 74 ? 2.301 -2.175 -16.845 1.00 89.12 74 ARG A N 1
ATOM 535 C CA . ARG A 1 74 ? 3.411 -1.449 -17.463 1.00 89.12 74 ARG A CA 1
ATOM 536 C C . ARG A 1 74 ? 3.072 -1.170 -18.920 1.00 89.12 74 ARG A C 1
ATOM 538 O O . ARG A 1 74 ? 2.734 -2.100 -19.651 1.00 89.12 74 ARG A O 1
ATOM 545 N N . LEU A 1 75 ? 3.153 0.097 -19.322 1.00 79.56 75 LEU A N 1
ATOM 546 C CA . LEU A 1 75 ? 2.932 0.505 -20.709 1.00 79.56 75 LEU A CA 1
ATOM 547 C C . LEU A 1 75 ? 3.989 -0.110 -21.634 1.00 79.56 75 LEU A C 1
ATOM 549 O O . LEU A 1 75 ? 5.124 -0.345 -21.222 1.00 79.56 75 LEU A O 1
ATOM 553 N N . ALA A 1 76 ? 3.591 -0.362 -22.882 1.00 72.38 76 ALA A N 1
ATOM 554 C CA . ALA A 1 76 ? 4.504 -0.755 -23.947 1.00 72.38 76 ALA A CA 1
ATOM 555 C C . ALA A 1 76 ? 5.592 0.313 -24.115 1.00 72.38 76 ALA A C 1
ATOM 557 O O . ALA A 1 76 ? 5.291 1.509 -24.155 1.00 72.38 76 ALA A O 1
ATOM 558 N N . THR A 1 77 ? 6.842 -0.119 -24.222 1.00 71.12 77 THR A N 1
ATOM 559 C CA . THR A 1 77 ? 7.949 0.747 -24.636 1.00 71.12 77 THR A CA 1
ATOM 560 C C . THR A 1 77 ? 8.158 0.575 -26.139 1.00 71.12 77 THR A C 1
ATOM 562 O O . THR A 1 77 ? 7.704 -0.425 -26.693 1.00 71.12 77 THR A O 1
ATOM 565 N N . PRO A 1 78 ? 8.836 1.506 -26.832 1.00 69.69 78 PRO A N 1
ATOM 566 C CA . PRO A 1 78 ? 9.129 1.348 -28.260 1.00 69.69 78 PRO A CA 1
ATOM 567 C C . PRO A 1 78 ? 9.807 0.009 -28.602 1.00 69.69 78 PRO A C 1
ATOM 569 O O . PRO A 1 78 ? 9.593 -0.524 -29.686 1.00 69.69 78 PRO A O 1
ATOM 572 N N . ASP A 1 79 ? 10.555 -0.557 -27.649 1.00 69.06 79 ASP A N 1
ATOM 573 C CA . ASP A 1 79 ? 11.253 -1.838 -27.786 1.00 69.06 79 ASP A CA 1
ATOM 574 C C . ASP A 1 79 ? 10.408 -3.060 -27.355 1.00 69.06 79 ASP A C 1
ATOM 576 O O . ASP A 1 79 ? 10.830 -4.199 -27.547 1.00 69.06 79 ASP A O 1
ATOM 580 N N . HIS A 1 80 ? 9.223 -2.858 -26.756 1.00 64.19 80 HIS A N 1
ATOM 581 C CA . HIS A 1 80 ? 8.339 -3.923 -26.261 1.00 64.19 80 HIS A CA 1
ATOM 582 C C . HIS A 1 80 ? 6.898 -3.737 -26.756 1.00 64.19 80 HIS A C 1
ATOM 584 O O . HIS A 1 80 ? 6.156 -2.884 -26.280 1.00 64.19 80 HIS A O 1
ATOM 590 N N . ASN A 1 81 ? 6.468 -4.620 -27.660 1.00 57.75 81 ASN A N 1
ATOM 591 C CA . ASN A 1 81 ? 5.259 -4.464 -28.481 1.00 57.75 81 ASN A CA 1
ATOM 592 C C . ASN A 1 81 ? 3.895 -4.570 -27.763 1.00 57.75 81 ASN A C 1
ATOM 594 O O . ASN A 1 81 ? 2.863 -4.424 -28.415 1.00 57.75 81 ASN A O 1
ATOM 598 N N . ALA A 1 82 ? 3.837 -4.812 -26.452 1.00 78.25 82 ALA A N 1
ATOM 599 C CA . ALA A 1 82 ? 2.573 -4.811 -25.715 1.00 78.25 82 ALA A CA 1
ATOM 600 C C . ALA A 1 82 ? 2.773 -4.424 -24.248 1.00 78.25 82 ALA A C 1
ATOM 602 O O . ALA A 1 82 ? 3.740 -4.838 -23.606 1.00 78.25 82 ALA A O 1
ATOM 603 N N . GLY A 1 83 ? 1.824 -3.655 -23.708 1.00 83.50 83 GLY A N 1
ATOM 604 C CA . GLY A 1 83 ? 1.754 -3.417 -22.273 1.00 83.50 83 GLY A CA 1
ATOM 605 C C . GLY A 1 83 ? 1.483 -4.725 -21.534 1.00 83.50 83 GLY A C 1
ATOM 606 O O . GLY A 1 83 ? 0.781 -5.604 -22.036 1.00 83.50 83 GLY A O 1
ATOM 607 N N . ARG A 1 84 ? 2.054 -4.872 -20.339 1.00 88.44 84 ARG A N 1
ATOM 608 C CA . ARG A 1 84 ? 1.941 -6.104 -19.551 1.00 88.44 84 ARG A CA 1
ATOM 609 C C . ARG A 1 84 ? 1.122 -5.855 -18.299 1.00 88.44 84 ARG A C 1
ATOM 611 O O . ARG A 1 84 ? 1.526 -5.072 -17.442 1.00 88.44 84 ARG A O 1
ATOM 618 N N . LEU A 1 85 ? 0.015 -6.583 -18.184 1.00 92.38 85 LEU A N 1
ATOM 619 C CA . LEU A 1 85 ? -0.793 -6.666 -16.973 1.00 92.38 85 LEU A CA 1
ATOM 620 C C . LEU A 1 85 ? -0.299 -7.831 -16.100 1.00 92.38 85 LEU A C 1
ATOM 622 O O . LEU A 1 85 ? -0.124 -8.944 -16.592 1.00 92.38 85 LEU A O 1
ATOM 626 N N . THR A 1 86 ? -0.045 -7.574 -14.818 1.00 93.62 86 THR A N 1
ATOM 627 C CA . THR A 1 86 ? 0.499 -8.550 -13.862 1.00 93.62 86 THR A CA 1
ATOM 628 C C . THR A 1 86 ? -0.284 -8.485 -12.552 1.00 93.62 86 THR A C 1
ATOM 630 O O . THR A 1 86 ? -0.389 -7.418 -11.955 1.00 93.62 86 THR A O 1
ATOM 633 N N . CYS A 1 87 ? -0.813 -9.614 -12.079 1.00 94.69 87 CYS A N 1
ATOM 634 C CA . CYS A 1 87 ? -1.407 -9.699 -10.743 1.00 94.69 87 CYS A CA 1
ATOM 635 C C . CYS A 1 87 ? -0.300 -9.832 -9.690 1.00 94.69 87 CYS A C 1
ATOM 637 O O . CYS A 1 87 ? 0.640 -10.605 -9.881 1.00 94.69 87 CYS A O 1
ATOM 639 N N . THR A 1 88 ? -0.404 -9.093 -8.584 1.00 95.50 88 THR A N 1
ATOM 640 C CA . THR A 1 88 ? 0.587 -9.141 -7.493 1.00 95.50 88 THR A CA 1
ATOM 641 C C . THR A 1 88 ? 0.223 -10.146 -6.399 1.00 95.50 88 THR A C 1
ATOM 643 O O . THR A 1 88 ? 0.998 -10.335 -5.466 1.00 95.50 88 THR A O 1
ATOM 646 N N . GLN A 1 89 ? -0.958 -10.772 -6.501 1.00 96.19 89 GLN A N 1
ATOM 647 C CA . GLN A 1 89 ? -1.569 -11.634 -5.478 1.00 9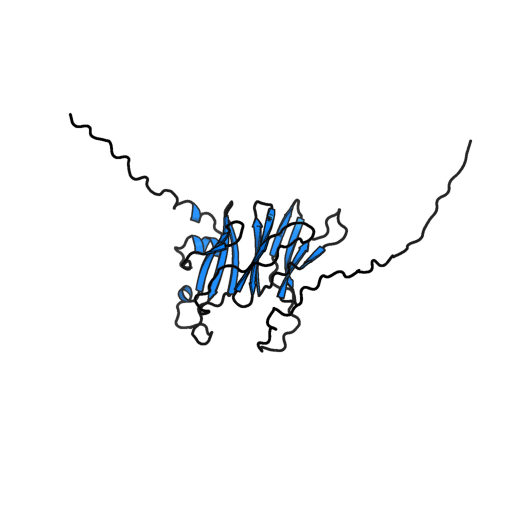6.19 89 GLN A CA 1
ATOM 648 C C . GLN A 1 89 ? -1.835 -10.929 -4.135 1.00 96.19 89 GLN A C 1
ATOM 650 O O . GLN A 1 89 ? -2.236 -11.573 -3.170 1.00 96.19 89 GLN A O 1
ATOM 655 N N . LEU A 1 90 ? -1.634 -9.609 -4.050 1.00 96.50 90 LEU A N 1
ATOM 656 C CA . LEU A 1 90 ? -1.838 -8.838 -2.830 1.00 96.50 90 LEU A CA 1
ATOM 657 C C . LEU A 1 90 ? -3.320 -8.438 -2.697 1.00 96.50 90 LEU A C 1
ATOM 659 O O . LEU A 1 90 ? -3.782 -7.623 -3.498 1.00 96.50 90 LEU A O 1
ATOM 663 N N . PRO A 1 91 ? -4.071 -8.951 -1.705 1.00 95.88 91 PRO A N 1
ATOM 664 C CA . PRO A 1 91 ? -5.463 -8.556 -1.496 1.00 95.88 91 PRO A CA 1
ATOM 665 C C . PRO A 1 91 ? -5.558 -7.113 -0.996 1.00 95.88 91 PRO A C 1
ATOM 667 O O . PRO A 1 91 ? -4.758 -6.702 -0.153 1.00 95.88 91 PRO A O 1
ATOM 670 N N . ALA A 1 92 ? -6.531 -6.343 -1.482 1.00 95.06 92 ALA A N 1
ATOM 671 C CA . ALA A 1 92 ? -6.664 -4.929 -1.151 1.00 95.06 92 ALA A CA 1
ATOM 672 C C . ALA A 1 92 ? -8.107 -4.404 -1.208 1.00 95.06 92 ALA A C 1
ATOM 674 O O . ALA A 1 92 ? -8.794 -4.479 -2.221 1.00 95.06 92 ALA A O 1
ATOM 675 N N . GLU A 1 93 ? -8.510 -3.749 -0.124 1.00 93.81 93 GLU A N 1
ATOM 676 C CA . GLU A 1 93 ? -9.573 -2.747 -0.064 1.00 93.81 93 GLU A CA 1
ATOM 677 C C . GLU A 1 93 ? -9.018 -1.336 -0.299 1.00 93.81 93 GLU A C 1
ATOM 679 O O . GLU A 1 93 ? -9.673 -0.509 -0.933 1.00 93.81 93 GLU A O 1
ATOM 684 N N . HIS A 1 94 ? -7.797 -1.105 0.190 1.00 93.88 94 HIS A N 1
ATOM 685 C CA . HIS A 1 94 ? -6.964 0.074 -0.024 1.00 93.88 94 HIS A CA 1
ATOM 686 C C . HIS A 1 94 ? -5.506 -0.370 -0.172 1.00 93.88 94 HIS A C 1
ATOM 688 O O . HIS A 1 94 ? -5.108 -1.379 0.415 1.00 93.88 94 HIS A O 1
ATOM 694 N N . PHE A 1 95 ? -4.690 0.378 -0.917 1.00 96.31 95 PHE A N 1
ATOM 695 C CA . PHE A 1 95 ? -3.249 0.128 -0.974 1.00 96.31 95 PHE A CA 1
ATOM 696 C C . PHE A 1 95 ? -2.430 1.406 -1.156 1.00 96.31 95 PHE A C 1
ATOM 698 O O . PHE A 1 95 ? -2.911 2.428 -1.640 1.00 96.31 95 PHE A O 1
ATOM 705 N N . ALA A 1 96 ? -1.160 1.317 -0.801 1.00 95.94 96 ALA A N 1
ATOM 706 C CA . ALA A 1 96 ? -0.147 2.301 -1.113 1.00 95.94 96 ALA A CA 1
ATOM 707 C C . ALA A 1 96 ? 1.075 1.585 -1.690 1.00 95.94 96 ALA A C 1
ATOM 709 O O . ALA A 1 96 ? 1.349 0.423 -1.378 1.00 95.94 96 ALA A O 1
ATOM 710 N N . CYS A 1 97 ? 1.815 2.278 -2.547 1.00 95.06 97 CYS A N 1
ATOM 711 C CA . CYS A 1 97 ? 3.023 1.747 -3.156 1.00 95.06 97 CYS A CA 1
ATOM 712 C C . CYS A 1 97 ? 4.142 2.784 -3.133 1.00 95.06 97 CYS A C 1
ATOM 714 O O . CYS A 1 97 ? 3.894 3.973 -3.328 1.00 95.06 97 CYS A O 1
ATOM 716 N N . ALA A 1 98 ? 5.373 2.328 -2.928 1.00 93.50 98 ALA A N 1
ATOM 717 C CA . ALA A 1 98 ? 6.560 3.171 -2.973 1.00 93.50 98 ALA A CA 1
ATOM 718 C C . ALA A 1 98 ? 7.712 2.424 -3.643 1.00 93.50 98 ALA A C 1
ATOM 720 O O . ALA A 1 98 ? 7.820 1.201 -3.541 1.00 93.50 98 ALA A O 1
ATOM 721 N N . ARG A 1 99 ? 8.595 3.160 -4.323 1.00 92.06 99 ARG A N 1
ATOM 722 C CA . ARG A 1 99 ? 9.833 2.592 -4.859 1.00 92.06 99 ARG A CA 1
ATOM 723 C C . ARG A 1 99 ? 10.946 2.767 -3.835 1.00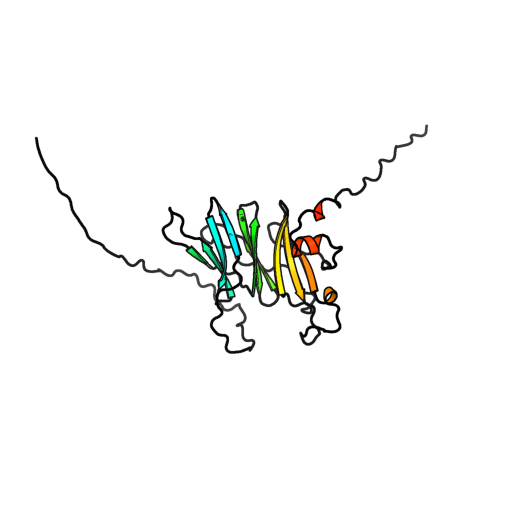 92.06 99 ARG A C 1
ATOM 725 O O . ARG A 1 99 ? 11.315 3.884 -3.495 1.00 92.06 99 ARG A O 1
ATOM 732 N N . LEU A 1 100 ? 11.492 1.653 -3.367 1.00 91.88 100 LEU A N 1
ATOM 733 C CA . LEU A 1 100 ? 12.626 1.649 -2.457 1.00 91.88 100 LEU A CA 1
ATOM 734 C C . LEU A 1 100 ? 13.896 2.102 -3.177 1.00 91.88 100 LEU A C 1
ATOM 736 O O . LEU A 1 100 ? 13.998 2.074 -4.404 1.00 91.88 100 LEU A O 1
ATOM 740 N N . GLN A 1 101 ? 14.920 2.449 -2.404 1.00 88.94 101 GLN A N 1
ATOM 741 C CA . GLN A 1 101 ? 16.220 2.804 -2.969 1.00 88.94 101 GLN A CA 1
ATOM 742 C C . GLN A 1 101 ? 16.915 1.651 -3.693 1.00 88.94 101 GLN A C 1
ATOM 744 O O . GLN A 1 101 ? 17.637 1.883 -4.661 1.00 88.94 101 GLN A O 1
ATOM 749 N N . SER A 1 102 ? 16.627 0.407 -3.298 1.00 89.06 102 SER A N 1
ATOM 750 C CA . SER A 1 102 ? 17.023 -0.796 -4.040 1.00 89.06 102 SER A CA 1
ATOM 751 C C . SER A 1 102 ? 16.363 -0.896 -5.423 1.00 89.06 102 SER A C 1
ATOM 753 O O . SER A 1 102 ? 16.595 -1.859 -6.147 1.00 89.06 102 SER A O 1
ATOM 755 N N . ARG A 1 103 ? 15.530 0.086 -5.797 1.00 89.75 103 ARG A N 1
ATOM 756 C CA . ARG A 1 103 ? 14.664 0.149 -6.980 1.00 89.75 103 ARG A CA 1
ATOM 757 C C . ARG A 1 103 ? 13.512 -0.847 -6.987 1.00 89.75 103 ARG A C 1
ATOM 759 O O . ARG A 1 103 ? 12.683 -0.757 -7.889 1.00 89.75 103 ARG A O 1
ATOM 766 N N . GLN A 1 104 ? 13.415 -1.716 -5.987 1.00 92.56 104 GLN A N 1
ATOM 767 C CA . GLN A 1 104 ? 12.269 -2.601 -5.797 1.00 92.56 104 GLN A CA 1
ATOM 768 C C . GLN A 1 104 ? 11.033 -1.790 -5.412 1.00 92.56 104 GLN A C 1
ATOM 770 O O . GLN A 1 104 ? 11.125 -0.815 -4.662 1.00 92.56 104 GLN A O 1
ATOM 775 N N . VAL A 1 105 ? 9.868 -2.193 -5.903 1.00 94.38 105 VAL A N 1
ATOM 776 C CA . VAL A 1 105 ? 8.591 -1.644 -5.442 1.00 94.38 105 VAL A CA 1
ATOM 777 C C . VAL A 1 105 ? 8.120 -2.385 -4.194 1.00 94.38 105 VAL A C 1
ATOM 779 O O . VAL A 1 105 ? 8.056 -3.613 -4.172 1.00 94.38 105 VAL A O 1
ATOM 782 N N . LEU A 1 106 ? 7.767 -1.618 -3.165 1.00 96.00 106 LEU A N 1
ATOM 783 C CA . LEU A 1 106 ? 7.056 -2.080 -1.981 1.00 96.00 106 LEU A CA 1
ATOM 784 C C . LEU A 1 106 ? 5.574 -1.748 -2.140 1.00 96.00 106 LEU A C 1
ATOM 786 O O . LEU A 1 106 ? 5.209 -0.584 -2.318 1.00 96.00 106 LEU A O 1
ATOM 790 N N . LEU A 1 107 ? 4.731 -2.771 -2.052 1.00 97.00 107 LEU A N 1
ATOM 791 C CA . LEU A 1 107 ? 3.283 -2.638 -1.976 1.00 97.00 107 LEU A CA 1
ATOM 792 C C . LEU A 1 107 ? 2.833 -2.910 -0.548 1.00 97.00 107 LEU A C 1
ATOM 794 O O . LEU A 1 107 ? 3.250 -3.896 0.056 1.00 97.00 107 LEU A O 1
ATOM 798 N N . VAL A 1 108 ? 1.950 -2.062 -0.033 1.00 96.94 108 VAL A N 1
ATOM 799 C CA . VAL A 1 108 ? 1.254 -2.276 1.235 1.00 96.94 108 VAL A CA 1
ATOM 800 C C . VAL A 1 108 ? -0.232 -2.159 0.983 1.00 96.94 108 VAL A C 1
ATOM 802 O O . VAL A 1 108 ? -0.682 -1.183 0.389 1.00 96.94 108 VAL A O 1
ATOM 805 N N . SER A 1 109 ? -1.000 -3.130 1.448 1.00 95.94 109 SER A N 1
ATOM 806 C CA . SER A 1 109 ? -2.446 -3.131 1.316 1.00 95.94 109 SER A CA 1
ATOM 807 C C . SER A 1 109 ? -3.137 -3.368 2.644 1.00 95.94 109 SER A C 1
ATOM 809 O O . SER A 1 109 ? -2.572 -3.882 3.610 1.00 95.94 109 SER A O 1
ATOM 811 N N . MET A 1 110 ? -4.403 -2.992 2.660 1.00 93.94 110 MET A N 1
ATOM 812 C CA . MET A 1 110 ? -5.342 -3.279 3.719 1.00 93.94 110 MET A CA 1
ATOM 813 C C . MET A 1 110 ? -6.435 -4.174 3.156 1.00 93.94 110 MET A C 1
ATOM 815 O O . MET A 1 110 ? -7.028 -3.813 2.148 1.00 93.94 110 MET A O 1
ATOM 819 N N . ALA A 1 111 ? -6.725 -5.303 3.793 1.00 92.31 111 ALA A N 1
ATOM 820 C CA . ALA A 1 111 ? -7.851 -6.164 3.440 1.00 92.31 111 ALA A CA 1
ATOM 821 C C . ALA A 1 111 ? -8.405 -6.823 4.704 1.00 92.31 111 ALA A C 1
ATOM 823 O O . ALA A 1 111 ? -7.629 -7.309 5.531 1.00 92.31 111 ALA A O 1
ATOM 824 N N . GLN A 1 112 ? -9.730 -6.833 4.876 1.00 88.69 112 GLN A N 1
ATOM 825 C CA . GLN A 1 112 ? -10.399 -7.428 6.040 1.00 88.69 112 GLN A CA 1
ATOM 826 C C . GLN A 1 112 ? -9.814 -6.945 7.375 1.00 88.69 112 GLN A C 1
ATOM 828 O O . GLN A 1 112 ? -9.560 -7.737 8.287 1.00 88.69 112 GLN A O 1
ATOM 833 N N . GLN A 1 113 ? -9.542 -5.642 7.480 1.00 86.88 113 GLN A N 1
ATOM 834 C CA . GLN A 1 113 ? -8.967 -5.048 8.691 1.00 86.88 113 GLN A CA 1
ATOM 835 C C . GLN A 1 113 ? -7.597 -5.634 9.088 1.00 86.88 113 GLN A C 1
ATOM 837 O O . GLN A 1 113 ? -7.201 -5.604 10.255 1.00 86.88 113 GLN A O 1
ATOM 842 N N . LYS A 1 114 ? -6.837 -6.139 8.111 1.00 89.88 114 LYS A N 1
ATOM 843 C CA . LYS A 1 114 ? -5.443 -6.569 8.257 1.00 89.88 114 LYS A CA 1
ATOM 844 C C . LYS A 1 114 ? -4.571 -5.838 7.247 1.00 89.88 114 LYS A C 1
ATOM 846 O O . LYS A 1 114 ? -5.027 -5.499 6.159 1.00 89.88 114 LYS A O 1
ATOM 851 N N . LEU A 1 115 ? -3.315 -5.617 7.621 1.00 92.75 115 LEU A N 1
ATOM 852 C CA . LEU A 1 115 ? -2.305 -5.051 6.737 1.00 92.75 115 LEU A CA 1
ATOM 853 C C . LEU A 1 115 ? -1.440 -6.162 6.158 1.00 92.75 115 LEU A C 1
ATOM 855 O O . LEU A 1 115 ? -0.991 -7.054 6.886 1.00 92.75 115 LEU A O 1
ATOM 859 N N . TYR A 1 116 ? -1.189 -6.064 4.862 1.00 95.50 116 TYR A N 1
ATOM 860 C CA . TYR A 1 116 ? -0.316 -6.950 4.113 1.00 95.50 116 TYR A CA 1
ATOM 861 C C . TYR A 1 116 ? 0.725 -6.129 3.368 1.00 95.50 116 TYR A C 1
ATOM 863 O O . TYR A 1 116 ? 0.492 -4.970 3.031 1.00 95.50 116 TYR A O 1
ATOM 871 N N . TRP A 1 117 ? 1.869 -6.734 3.087 1.00 96.50 117 TRP A N 1
ATOM 872 C CA . TRP A 1 117 ? 2.879 -6.150 2.224 1.00 96.50 117 TRP A CA 1
ATOM 873 C C . TRP A 1 117 ? 3.446 -7.192 1.265 1.00 96.50 117 TRP A C 1
ATOM 875 O O . TRP A 1 117 ? 3.460 -8.386 1.557 1.00 96.50 117 TRP A O 1
ATOM 885 N N . SER A 1 118 ? 3.902 -6.737 0.104 1.00 96.62 118 SER A N 1
ATOM 886 C CA . SER A 1 118 ? 4.636 -7.544 -0.870 1.00 96.62 118 SER A CA 1
ATOM 887 C C . SER A 1 118 ? 5.757 -6.699 -1.466 1.00 96.62 118 SER A C 1
ATOM 889 O O . SER A 1 118 ? 5.600 -5.492 -1.670 1.00 96.62 118 SER A O 1
ATOM 891 N N . LEU A 1 119 ? 6.900 -7.335 -1.710 1.00 95.88 119 LEU A N 1
ATOM 892 C CA . LEU A 1 119 ? 8.079 -6.708 -2.291 1.00 95.88 119 LEU A CA 1
ATOM 893 C C . LEU A 1 119 ? 8.334 -7.284 -3.684 1.00 95.88 119 LEU A C 1
ATOM 895 O O . LEU A 1 119 ? 8.152 -8.477 -3.927 1.00 95.88 119 LEU A O 1
ATOM 899 N N . GLU A 1 120 ? 8.765 -6.431 -4.602 1.00 94.69 120 GLU A N 1
ATOM 900 C CA . GLU A 1 120 ? 9.227 -6.853 -5.920 1.00 94.69 120 GLU A CA 1
ATOM 901 C C . GLU A 1 120 ? 10.536 -7.663 -5.811 1.00 94.69 120 GLU A C 1
ATOM 903 O O . GLU A 1 120 ? 11.557 -7.144 -5.359 1.00 94.69 120 GLU A O 1
ATOM 908 N N . ASN A 1 121 ? 10.520 -8.925 -6.253 1.00 87.38 121 ASN A N 1
ATOM 909 C CA . ASN A 1 121 ? 11.607 -9.898 -6.064 1.00 87.38 121 ASN A CA 1
ATOM 910 C C . ASN A 1 121 ? 12.355 -10.293 -7.358 1.00 87.38 121 ASN A C 1
ATOM 912 O O . ASN A 1 121 ? 13.380 -10.965 -7.279 1.00 87.38 121 ASN A O 1
ATOM 916 N N . GLY A 1 122 ? 11.903 -9.861 -8.544 1.00 78.50 122 GLY A N 1
ATOM 917 C CA . GLY A 1 122 ? 12.550 -10.180 -9.833 1.00 78.50 122 GLY A CA 1
ATOM 918 C C . GLY A 1 122 ? 11.939 -11.387 -10.564 1.00 78.50 122 GLY A C 1
ATOM 919 O O . GLY A 1 122 ? 10.794 -11.725 -10.341 1.00 78.50 122 GLY A O 1
ATOM 920 N N . GLN A 1 123 ? 12.632 -12.010 -11.521 1.00 74.50 123 GLN A N 1
ATOM 921 C CA . GLN A 1 123 ? 12.087 -13.161 -12.276 1.00 74.50 123 GLN A CA 1
ATOM 922 C C . GLN A 1 123 ? 12.408 -14.496 -11.569 1.00 74.50 123 GLN A C 1
ATOM 924 O O . GLN A 1 123 ? 13.464 -14.577 -10.941 1.00 74.50 123 GLN A O 1
ATOM 929 N N . PRO A 1 124 ? 11.575 -15.556 -11.691 1.00 73.44 124 PRO A N 1
ATOM 930 C CA . PRO A 1 124 ? 10.394 -15.691 -12.562 1.00 73.44 124 PRO A CA 1
ATOM 931 C C . PRO A 1 124 ? 9.094 -15.113 -11.977 1.00 73.44 124 PRO A C 1
ATOM 933 O O . PRO A 1 124 ? 8.196 -14.734 -12.728 1.00 73.44 124 PRO A O 1
ATOM 936 N N . GLU A 1 125 ? 8.997 -15.004 -10.654 1.00 81.44 125 GLU A N 1
ATOM 937 C CA . GLU A 1 125 ? 7.849 -14.418 -9.960 1.00 81.44 125 GLU A CA 1
ATOM 938 C C . GLU A 1 125 ? 8.187 -13.005 -9.499 1.00 81.44 125 GLU A C 1
ATOM 940 O O . GLU A 1 125 ? 8.899 -12.797 -8.518 1.00 81.44 125 GLU A O 1
ATOM 945 N N . ARG A 1 126 ? 7.655 -12.020 -10.232 1.00 90.12 126 ARG A N 1
ATOM 946 C CA . ARG A 1 126 ? 7.951 -10.600 -10.006 1.00 90.12 126 ARG A CA 1
ATOM 947 C C . ARG A 1 126 ? 7.659 -10.136 -8.585 1.00 90.12 126 ARG A C 1
ATOM 949 O O . ARG A 1 126 ? 8.383 -9.285 -8.070 1.00 90.12 126 ARG A O 1
ATOM 956 N N . TRP A 1 127 ? 6.607 -10.669 -7.983 1.00 94.56 127 TRP A N 1
ATOM 957 C CA . TRP A 1 127 ? 6.107 -10.253 -6.683 1.00 94.56 127 TRP A CA 1
ATOM 958 C C . TRP A 1 127 ? 6.344 -11.351 -5.660 1.00 94.56 127 TRP A C 1
ATOM 960 O O . TRP A 1 127 ? 6.032 -12.511 -5.911 1.00 94.56 127 TRP A O 1
ATOM 970 N N . GLY A 1 128 ? 6.885 -10.976 -4.504 1.00 93.50 128 GLY A N 1
ATOM 971 C CA . GLY A 1 128 ? 6.986 -11.879 -3.369 1.00 93.50 128 GLY A CA 1
ATOM 972 C C . GLY A 1 128 ? 5.620 -12.221 -2.784 1.00 93.50 128 GLY A C 1
ATOM 973 O O . GLY A 1 128 ? 4.674 -11.431 -2.861 1.00 93.50 128 GLY A O 1
ATOM 974 N N . THR A 1 129 ? 5.536 -13.383 -2.139 1.00 94.56 129 THR A N 1
ATOM 975 C CA . THR A 1 129 ? 4.336 -13.822 -1.424 1.00 94.56 129 THR A CA 1
ATOM 976 C C . THR A 1 129 ? 3.890 -12.759 -0.417 1.00 94.56 129 THR A C 1
ATOM 978 O O . THR A 1 129 ? 4.713 -12.358 0.414 1.00 94.56 129 THR A O 1
ATOM 981 N N . PRO A 1 130 ? 2.613 -12.332 -0.435 1.00 96.19 130 PRO A N 1
ATOM 982 C CA . PRO A 1 130 ? 2.085 -11.384 0.536 1.00 96.19 130 PRO A CA 1
ATOM 983 C C . PRO A 1 130 ? 2.375 -11.807 1.976 1.00 96.19 130 PRO A C 1
ATOM 985 O O . PRO A 1 130 ? 2.063 -12.920 2.398 1.00 96.19 130 PRO A O 1
ATOM 988 N N . GLN A 1 131 ? 2.961 -10.895 2.739 1.00 96.12 131 GLN A N 1
ATOM 989 C CA . GLN A 1 131 ? 3.291 -11.075 4.144 1.00 96.12 131 GLN A CA 1
ATOM 990 C C . GLN A 1 131 ? 2.362 -10.218 4.996 1.00 96.12 131 GLN A C 1
ATOM 992 O O . GLN A 1 131 ? 2.030 -9.089 4.642 1.00 96.12 131 GLN A O 1
ATOM 997 N N . ARG A 1 132 ? 1.941 -10.735 6.149 1.00 93.00 132 ARG A N 1
ATOM 998 C CA . ARG A 1 132 ? 1.100 -9.981 7.083 1.00 93.00 132 ARG A CA 1
ATOM 999 C C . ARG A 1 132 ? 1.961 -9.023 7.910 1.00 93.00 132 ARG A C 1
ATOM 1001 O O . ARG A 1 132 ? 2.974 -9.431 8.472 1.00 93.00 132 ARG A O 1
ATOM 1008 N N . CYS A 1 133 ? 1.541 -7.767 8.044 1.00 88.44 133 CYS A N 1
ATOM 1009 C CA . CYS A 1 133 ? 2.157 -6.838 8.993 1.00 88.44 133 CYS A CA 1
ATOM 1010 C C . CYS A 1 133 ? 1.759 -7.196 10.433 1.00 88.44 133 CYS A C 1
ATOM 1012 O O . CYS A 1 133 ? 0.615 -7.570 10.695 1.00 88.44 133 CYS A O 1
ATOM 1014 N N . GLY A 1 134 ? 2.658 -6.961 11.392 1.00 79.75 134 GLY A N 1
ATOM 1015 C CA . GLY A 1 134 ? 2.387 -7.110 12.830 1.00 79.75 134 GLY A CA 1
ATOM 1016 C C . GLY A 1 134 ? 1.455 -6.049 13.437 1.00 79.75 134 GLY A C 1
ATOM 1017 O O . GLY A 1 134 ? 1.371 -5.940 14.656 1.00 79.75 134 GLY A O 1
ATOM 1018 N N . TYR A 1 135 ? 0.769 -5.248 12.616 1.00 77.06 135 TYR A N 1
ATOM 1019 C CA . TYR A 1 135 ? -0.148 -4.212 13.085 1.00 77.06 135 TYR A CA 1
ATOM 1020 C C . TYR A 1 135 ? -1.342 -4.822 13.826 1.00 77.06 135 TYR A C 1
ATOM 1022 O O . TYR A 1 135 ? -2.010 -5.728 13.319 1.00 77.06 135 TYR A O 1
ATOM 1030 N N . THR A 1 136 ? -1.630 -4.298 15.018 1.00 68.94 136 THR A N 1
ATOM 1031 C CA . THR A 1 136 ? -2.781 -4.704 15.828 1.00 68.94 136 T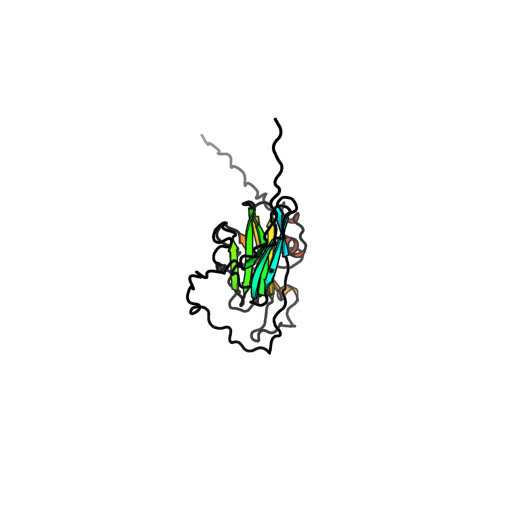HR A CA 1
ATOM 1032 C C . THR A 1 136 ? -3.697 -3.504 16.031 1.00 68.94 136 THR A C 1
ATOM 1034 O O . THR A 1 136 ? -3.333 -2.507 16.648 1.00 68.94 136 THR A O 1
ATOM 1037 N N . ASN A 1 137 ? -4.912 -3.589 15.497 1.00 66.88 137 ASN A N 1
ATOM 1038 C CA . ASN A 1 137 ? -5.918 -2.532 15.566 1.00 66.88 137 ASN A CA 1
ATOM 1039 C C . ASN A 1 137 ? -6.634 -2.508 16.929 1.00 66.88 137 ASN A C 1
ATOM 1041 O O . ASN A 1 137 ? -7.855 -2.585 16.968 1.00 66.88 137 ASN A O 1
ATOM 1045 N N . ALA A 1 138 ? -5.901 -2.478 18.050 1.00 64.31 138 ALA A N 1
ATOM 1046 C CA . ALA A 1 138 ? -6.438 -2.400 19.420 1.00 64.31 138 ALA A CA 1
ATOM 1047 C C . ALA A 1 138 ? -7.798 -3.126 19.623 1.00 64.31 138 ALA A C 1
ATOM 1049 O O . ALA A 1 138 ? -8.794 -2.517 20.015 1.00 64.31 138 ALA A O 1
ATOM 1050 N N . ASN A 1 139 ? -7.840 -4.430 19.316 1.00 63.31 139 ASN A N 1
ATOM 1051 C CA . ASN A 1 139 ? -9.019 -5.305 19.423 1.00 63.31 139 ASN A CA 1
ATOM 1052 C C . ASN A 1 139 ? -10.224 -4.936 18.527 1.00 63.31 139 ASN A C 1
ATOM 1054 O O . ASN A 1 139 ? -11.367 -5.182 18.903 1.00 63.31 139 ASN A O 1
ATOM 1058 N N . GLY A 1 140 ? -9.997 -4.360 17.344 1.00 64.94 140 GLY A N 1
ATOM 1059 C CA . GLY A 1 140 ? -11.052 -4.078 16.362 1.00 64.94 140 GLY A CA 1
ATOM 1060 C C . GLY A 1 140 ? -11.856 -2.799 16.612 1.00 64.94 140 GLY A C 1
ATOM 1061 O O . GLY A 1 140 ? -12.809 -2.533 15.888 1.00 64.94 140 GLY A O 1
ATOM 1062 N N . LEU A 1 141 ? -11.473 -1.981 17.599 1.00 67.75 141 LEU A N 1
ATOM 1063 C CA . LEU A 1 141 ? -12.142 -0.705 17.909 1.00 67.75 141 LEU A CA 1
ATOM 1064 C C . LEU A 1 141 ? -11.850 0.412 16.896 1.00 67.75 141 LEU A C 1
ATOM 1066 O O . LEU A 1 141 ? -12.512 1.454 16.909 1.00 67.75 141 LEU A O 1
ATOM 1070 N N . TYR A 1 142 ? -10.847 0.198 16.048 1.00 75.25 142 TYR A N 1
ATOM 1071 C CA . TYR A 1 142 ? -10.383 1.153 15.054 1.00 75.25 142 TYR A CA 1
ATOM 1072 C C . TYR A 1 142 ? -10.343 0.466 13.692 1.00 75.25 142 TYR A C 1
ATOM 1074 O O . TYR A 1 142 ? -9.287 -0.044 13.300 1.00 75.25 142 TYR A O 1
ATOM 1082 N N . PRO A 1 143 ? -11.480 0.381 12.979 1.00 80.81 143 PRO A N 1
ATOM 1083 C CA . PRO A 1 143 ? -11.448 0.024 11.576 1.00 80.81 143 PRO A CA 1
ATOM 1084 C C . PRO A 1 143 ? -10.504 0.964 10.821 1.00 80.81 143 PRO A C 1
ATOM 1086 O O . PRO A 1 143 ? -10.594 2.190 10.916 1.00 80.81 143 PRO A O 1
ATOM 1089 N N . MET A 1 144 ? -9.570 0.365 10.097 1.00 86.00 144 MET A N 1
ATOM 1090 C CA . MET A 1 144 ? -8.681 1.056 9.184 1.00 86.00 144 MET A CA 1
ATOM 1091 C C . MET A 1 144 ? -9.480 1.519 7.966 1.00 86.00 144 MET A C 1
ATOM 1093 O O . MET A 1 144 ? -10.305 0.772 7.433 1.00 86.00 144 MET A O 1
ATOM 1097 N N . GLU A 1 145 ? -9.229 2.756 7.547 1.00 86.44 145 GLU A N 1
ATOM 1098 C CA . GLU A 1 145 ? -9.892 3.388 6.405 1.00 86.44 145 GLU A CA 1
ATOM 1099 C C . GLU A 1 145 ? -8.921 3.652 5.258 1.00 86.44 145 GLU A C 1
ATOM 1101 O O . GLU A 1 145 ? -9.317 3.603 4.099 1.00 86.44 145 GLU A O 1
ATOM 1106 N N . GLN A 1 146 ? -7.654 3.952 5.556 1.00 88.81 146 GLN A N 1
ATOM 1107 C CA . GLN A 1 146 ? -6.655 4.252 4.534 1.00 88.81 146 GLN A CA 1
ATOM 1108 C C . GLN A 1 146 ? -5.258 3.815 4.966 1.00 88.81 146 GLN A C 1
ATOM 1110 O O . GLN A 1 146 ? -4.927 3.781 6.154 1.00 88.81 146 GLN A O 1
ATOM 1115 N N . VAL A 1 147 ? -4.422 3.549 3.966 1.00 92.25 147 VAL A N 1
ATOM 1116 C CA . VAL A 1 147 ? -2.987 3.315 4.122 1.00 92.25 147 VAL A CA 1
ATOM 1117 C C . VAL A 1 147 ? -2.224 4.272 3.218 1.00 92.25 147 VAL A C 1
ATOM 1119 O O . VAL A 1 147 ? -2.630 4.510 2.082 1.00 92.25 147 VAL A O 1
ATOM 1122 N N . HIS A 1 148 ? -1.120 4.807 3.725 1.00 91.88 148 HIS A N 1
ATOM 1123 C CA . HIS A 1 148 ? -0.266 5.773 3.040 1.00 91.88 148 HIS A CA 1
ATOM 1124 C C . HIS A 1 148 ? 1.191 5.362 3.192 1.00 91.88 148 HIS A C 1
ATOM 1126 O O . HIS A 1 148 ? 1.600 4.919 4.262 1.00 91.88 148 HIS A O 1
ATOM 1132 N N . LEU A 1 149 ? 1.991 5.533 2.143 1.00 91.75 149 LEU A N 1
ATOM 1133 C CA . LEU A 1 149 ? 3.441 5.379 2.227 1.00 91.75 149 LEU A CA 1
ATOM 1134 C C . LEU A 1 149 ? 4.097 6.737 2.017 1.00 91.75 149 LEU A C 1
ATOM 1136 O O . LEU A 1 149 ? 3.796 7.430 1.049 1.00 91.75 149 LEU A O 1
ATOM 1140 N N . LEU A 1 150 ? 5.009 7.087 2.917 1.00 89.50 150 LEU A N 1
ATOM 1141 C CA . LEU A 1 150 ? 5.823 8.289 2.835 1.00 89.50 150 LEU A CA 1
ATOM 1142 C C . LEU A 1 150 ? 7.292 7.884 2.777 1.00 89.50 150 LEU A C 1
ATOM 1144 O O . LEU A 1 150 ? 7.773 7.137 3.628 1.00 89.50 150 LEU A O 1
ATOM 1148 N N . GLN A 1 151 ? 8.007 8.384 1.775 1.00 86.94 151 GLN A N 1
ATOM 1149 C CA . GLN A 1 151 ? 9.443 8.175 1.648 1.00 86.94 151 GLN A CA 1
ATOM 1150 C C . GLN A 1 151 ? 10.191 9.415 2.144 1.00 86.94 151 GLN A C 1
ATOM 1152 O O . GLN A 1 151 ? 10.041 10.499 1.584 1.00 86.94 151 GLN A O 1
ATOM 1157 N N . LEU A 1 152 ? 11.012 9.241 3.179 1.00 83.06 152 LEU A N 1
ATOM 1158 C CA . LEU A 1 152 ? 11.847 10.278 3.784 1.00 83.06 152 LEU A CA 1
ATOM 1159 C C . LEU A 1 152 ? 13.317 9.888 3.629 1.00 83.06 152 LEU A C 1
ATOM 1161 O O . LEU A 1 152 ? 13.893 9.166 4.443 1.00 83.06 152 LEU A O 1
ATOM 1165 N N . GLY A 1 153 ? 13.924 10.328 2.526 1.00 85.44 153 GLY A N 1
ATOM 1166 C CA . GLY A 1 153 ? 15.289 9.952 2.163 1.00 85.44 153 GLY A CA 1
ATOM 1167 C C . GLY A 1 153 ? 15.440 8.439 1.956 1.00 85.44 153 GLY A C 1
ATOM 1168 O O . GLY A 1 153 ? 15.055 7.899 0.915 1.00 85.44 153 GLY A O 1
ATOM 1169 N N . PHE A 1 154 ? 16.041 7.771 2.942 1.00 83.25 154 PHE A N 1
ATOM 1170 C CA . PHE A 1 154 ? 16.288 6.322 2.971 1.00 83.25 154 PHE A CA 1
ATOM 1171 C C . PHE A 1 154 ? 15.190 5.54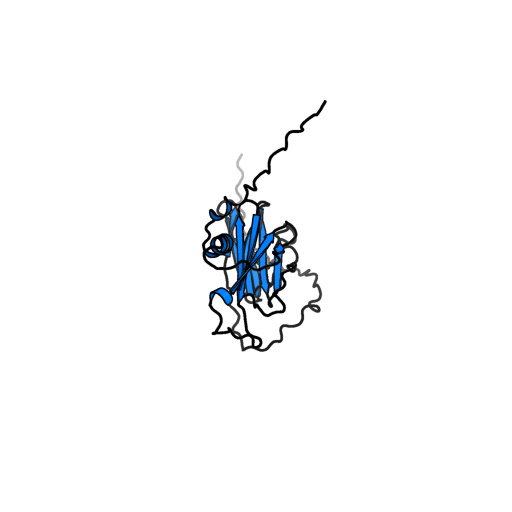7 3.701 1.00 83.25 154 PHE A C 1
ATOM 1173 O O . PHE A 1 154 ? 15.119 4.323 3.601 1.00 83.25 154 PHE A O 1
ATOM 1180 N N . GLU A 1 155 ? 14.342 6.252 4.441 1.00 86.31 155 GLU A N 1
ATOM 1181 C CA . GLU A 1 155 ? 13.311 5.653 5.267 1.00 86.31 155 GLU A CA 1
ATOM 1182 C C . GLU A 1 155 ? 11.987 5.613 4.511 1.00 86.31 155 GLU A C 1
ATOM 1184 O O . GLU A 1 155 ? 11.624 6.546 3.792 1.00 86.31 155 GLU A O 1
ATOM 1189 N N . VAL A 1 156 ? 11.255 4.517 4.686 1.00 89.81 156 VAL A N 1
ATOM 1190 C CA . VAL A 1 156 ? 9.869 4.407 4.239 1.00 89.81 156 VAL A CA 1
ATOM 1191 C C . VAL A 1 156 ? 9.007 4.250 5.472 1.00 89.81 156 VAL A C 1
ATOM 1193 O O . VAL A 1 156 ? 9.212 3.341 6.281 1.00 89.81 156 VAL A O 1
ATOM 1196 N N . LEU A 1 157 ? 8.055 5.158 5.611 1.00 90.88 157 LEU A N 1
ATOM 1197 C CA . LEU A 1 157 ? 7.085 5.165 6.682 1.00 90.88 157 LEU A CA 1
ATOM 1198 C C . LEU A 1 157 ? 5.718 4.760 6.126 1.00 90.88 157 LEU A C 1
ATOM 1200 O O . LEU A 1 157 ? 5.312 5.193 5.049 1.00 90.88 157 LEU A O 1
ATOM 1204 N N . LEU A 1 158 ? 5.008 3.935 6.882 1.00 91.06 158 LEU A N 1
ATOM 1205 C CA . LEU A 1 158 ? 3.642 3.509 6.628 1.00 91.06 158 LEU A CA 1
ATOM 1206 C C . LEU A 1 158 ? 2.716 4.225 7.595 1.00 91.06 158 LEU A C 1
ATOM 1208 O O . LEU A 1 158 ? 2.791 4.012 8.799 1.00 91.06 158 LEU A O 1
ATOM 1212 N N . GLY A 1 159 ? 1.840 5.045 7.041 1.00 89.25 159 GLY A N 1
ATOM 1213 C CA . GLY A 1 159 ? 0.736 5.677 7.731 1.00 89.25 159 GLY A CA 1
ATOM 1214 C C . GLY A 1 159 ? -0.526 4.838 7.624 1.00 89.25 159 GLY A C 1
ATOM 1215 O O . GLY A 1 159 ? -0.908 4.441 6.525 1.00 89.25 159 GLY A O 1
ATOM 1216 N N . VAL A 1 160 ? -1.203 4.598 8.740 1.00 88.50 160 VAL A N 1
ATOM 1217 C CA . VAL A 1 160 ? -2.510 3.933 8.765 1.00 88.50 160 VAL A CA 1
ATOM 1218 C C . VAL A 1 160 ? -3.499 4.869 9.426 1.00 88.50 160 VAL A C 1
ATOM 1220 O O . VAL A 1 160 ? -3.370 5.165 10.615 1.00 88.50 160 VAL A O 1
ATOM 1223 N N . LEU A 1 161 ? -4.483 5.322 8.655 1.00 87.19 161 LEU A N 1
ATOM 1224 C CA . LEU A 1 161 ? -5.596 6.094 9.182 1.00 87.19 161 LEU A CA 1
ATOM 1225 C C . LEU A 1 161 ? -6.688 5.119 9.610 1.00 87.19 161 LEU A C 1
ATOM 1227 O O . LEU A 1 161 ? -7.233 4.382 8.785 1.00 87.19 161 LEU A O 1
ATOM 1231 N N . ALA A 1 162 ? -7.001 5.118 10.898 1.00 85.12 162 ALA A N 1
ATOM 1232 C CA . ALA A 1 162 ? -8.058 4.298 11.459 1.00 85.12 162 ALA A CA 1
ATOM 1233 C C . ALA A 1 162 ? -9.078 5.178 12.172 1.00 85.12 162 ALA A C 1
ATOM 1235 O O . ALA A 1 162 ? -8.711 6.121 12.877 1.00 85.12 162 ALA A O 1
ATOM 1236 N N . ARG A 1 163 ? -10.361 4.868 12.003 1.00 84.00 163 ARG A N 1
ATOM 1237 C CA . ARG A 1 163 ? -11.444 5.624 12.623 1.00 84.00 163 ARG A CA 1
ATOM 1238 C C . ARG A 1 163 ? -11.984 4.867 13.818 1.00 84.00 163 ARG A C 1
ATOM 1240 O O . ARG A 1 163 ? -12.325 3.696 13.715 1.00 84.00 163 ARG A O 1
ATOM 1247 N N . ARG A 1 164 ? -12.102 5.534 14.959 1.00 80.38 164 ARG A N 1
ATOM 1248 C CA . ARG A 1 164 ? -12.712 4.976 16.158 1.00 80.38 164 ARG A CA 1
ATOM 1249 C C . ARG A 1 164 ? -14.194 4.727 15.918 1.00 80.38 164 ARG A C 1
ATOM 1251 O O . ARG A 1 164 ? -14.941 5.630 15.537 1.00 80.38 164 ARG A O 1
ATOM 1258 N N . THR A 1 165 ? -14.636 3.518 16.228 1.00 75.19 165 THR A N 1
ATOM 1259 C CA . THR A 1 165 ? -16.058 3.178 16.267 1.00 75.19 165 THR A CA 1
ATOM 1260 C C . THR A 1 165 ? -16.490 2.835 17.683 1.00 75.19 165 THR A C 1
ATOM 1262 O O . THR A 1 165 ? -15.692 2.413 18.520 1.00 75.19 165 THR A O 1
ATOM 1265 N N . ASN A 1 166 ? -17.772 3.032 17.979 1.00 75.38 166 ASN A N 1
ATOM 1266 C CA . ASN A 1 166 ? -18.368 2.487 19.191 1.00 75.38 166 ASN A CA 1
ATOM 1267 C C . ASN A 1 166 ? -18.510 0.955 19.082 1.00 75.38 166 ASN A C 1
ATOM 1269 O O . ASN A 1 166 ? -18.232 0.357 18.043 1.00 75.38 166 ASN A O 1
ATOM 1273 N N . VAL A 1 167 ? -18.989 0.317 20.152 1.00 72.31 167 VAL A N 1
ATOM 1274 C CA . VAL A 1 167 ? -19.211 -1.143 20.206 1.00 72.31 167 VAL A CA 1
ATOM 1275 C C . VAL A 1 167 ? -20.199 -1.668 19.154 1.00 72.31 167 VAL A C 1
ATOM 1277 O O . VAL A 1 167 ? -20.239 -2.864 18.900 1.00 72.31 167 VAL A O 1
ATOM 1280 N N . LEU A 1 168 ? -20.983 -0.784 18.530 1.00 74.31 168 LEU A N 1
ATOM 1281 C CA . LEU A 1 168 ? -21.927 -1.107 17.458 1.00 74.31 168 LEU A CA 1
ATOM 1282 C C . LEU A 1 168 ? -21.331 -0.867 16.058 1.00 74.31 168 LEU A C 1
ATOM 1284 O O . LEU A 1 168 ? -22.071 -0.884 15.077 1.00 74.31 168 LEU A O 1
ATOM 1288 N N . GLY A 1 169 ? -20.032 -0.560 15.954 1.00 68.25 169 GLY A N 1
ATOM 1289 C CA . GLY A 1 169 ? -19.369 -0.226 14.689 1.00 68.25 169 GLY A CA 1
ATOM 1290 C C . GLY A 1 169 ? -19.763 1.140 14.115 1.00 68.25 169 GLY A C 1
ATOM 1291 O O . GLY A 1 169 ? -19.382 1.478 12.996 1.00 68.25 169 GLY A O 1
ATOM 1292 N N . LYS A 1 170 ? -20.522 1.954 14.859 1.00 75.50 170 LYS A N 1
ATOM 1293 C CA . LYS A 1 170 ? -20.945 3.290 14.422 1.00 75.50 170 LYS A CA 1
ATOM 1294 C C . LYS A 1 170 ? -19.934 4.341 14.859 1.00 75.50 170 LYS A C 1
ATOM 1296 O O . LYS A 1 170 ? -19.314 4.221 15.918 1.00 75.50 170 LYS A O 1
ATOM 1301 N N . ILE A 1 171 ? -19.809 5.401 14.061 1.00 68.81 171 ILE A N 1
ATOM 1302 C CA . ILE A 1 171 ? -19.099 6.617 14.476 1.00 68.81 171 ILE A CA 1
ATOM 1303 C C . ILE A 1 171 ? -19.754 7.102 15.758 1.00 68.81 171 ILE A C 1
ATOM 1305 O O . ILE A 1 171 ? -20.981 7.194 15.811 1.00 68.81 171 ILE A O 1
ATOM 1309 N N . ASN A 1 172 ? -18.960 7.378 16.789 1.00 68.69 172 ASN A N 1
ATOM 1310 C CA . ASN A 1 172 ? -19.501 8.012 17.975 1.00 68.69 172 ASN A CA 1
ATOM 1311 C C . ASN A 1 172 ? -19.613 9.523 17.710 1.00 68.69 172 ASN A C 1
ATOM 1313 O O . ASN A 1 172 ? -18.577 10.185 17.691 1.00 68.69 172 ASN A O 1
ATOM 1317 N N . PRO A 1 173 ? -20.822 10.083 17.513 1.00 67.75 173 PRO A N 1
ATOM 1318 C CA . PRO A 1 173 ? -20.975 11.495 17.170 1.00 67.75 173 PRO A CA 1
ATOM 1319 C C . PRO A 1 173 ? -20.583 12.435 18.318 1.00 67.75 173 PRO A C 1
ATOM 1321 O O . PRO A 1 173 ? -20.475 13.635 18.104 1.00 67.75 173 PRO A O 1
ATOM 1324 N N . THR A 1 174 ? -20.393 11.913 19.536 1.00 74.00 174 THR A N 1
ATOM 1325 C CA . THR A 1 174 ? -19.985 12.713 20.697 1.00 74.00 174 THR A CA 1
ATOM 1326 C C . THR A 1 174 ? -18.472 12.858 20.831 1.00 74.00 174 THR A C 1
ATOM 1328 O O . THR A 1 174 ? -18.024 13.585 21.712 1.00 74.00 174 THR A O 1
ATOM 1331 N N . LEU A 1 175 ? -17.679 12.122 20.045 1.00 67.75 175 LEU A N 1
ATOM 1332 C CA . LEU A 1 175 ? -16.233 12.318 20.024 1.00 67.75 175 LEU A CA 1
ATOM 1333 C C . LEU A 1 175 ? -15.910 13.514 19.142 1.00 67.75 175 LEU A C 1
ATOM 1335 O O . LEU A 1 175 ? -16.483 13.672 18.063 1.00 67.75 175 LEU A O 1
ATOM 1339 N N . ALA A 1 176 ? -14.961 14.329 19.590 1.00 69.25 176 ALA A N 1
ATOM 1340 C CA . ALA A 1 176 ? -14.398 15.347 18.729 1.00 69.25 176 ALA A CA 1
ATOM 1341 C C . ALA A 1 176 ? -13.771 14.668 17.486 1.00 69.25 176 ALA A C 1
ATOM 1343 O O . ALA A 1 176 ? -13.288 13.528 17.590 1.00 69.25 176 ALA A O 1
ATOM 1344 N N . PRO A 1 177 ? -13.805 15.294 16.295 1.00 67.06 177 PRO A N 1
ATOM 1345 C CA . PRO A 1 177 ? -13.227 14.722 15.077 1.00 67.06 177 PRO A CA 1
ATOM 1346 C C . PRO A 1 177 ? -11.781 14.239 15.265 1.00 67.06 177 PRO A C 1
ATOM 1348 O O . PRO A 1 177 ? -11.414 13.165 14.796 1.00 67.06 177 PRO A O 1
ATOM 1351 N N . GLU A 1 178 ? -10.988 14.981 16.028 1.00 65.50 178 GLU A N 1
ATOM 1352 C CA . GLU A 1 178 ? -9.604 14.670 16.380 1.00 65.50 178 GLU A CA 1
ATOM 1353 C C . GLU A 1 178 ? -9.444 13.426 17.269 1.00 65.50 178 GLU A C 1
ATOM 1355 O O . GLU A 1 178 ? -8.428 12.746 17.184 1.00 65.50 178 GLU A O 1
ATOM 1360 N N . ASP A 1 179 ? -10.452 13.083 18.074 1.00 67.75 179 ASP A N 1
ATOM 1361 C CA . ASP A 1 179 ? -10.470 11.868 18.902 1.00 67.75 179 ASP A CA 1
ATOM 1362 C C . ASP A 1 179 ? -11.093 10.674 18.158 1.00 67.75 179 ASP A C 1
ATOM 1364 O O . ASP A 1 179 ? -11.114 9.538 18.654 1.00 67.75 179 ASP A O 1
ATOM 1368 N N . SER A 1 180 ? -11.641 10.942 16.969 1.00 72.75 180 SER A N 1
ATOM 1369 C CA . SER A 1 180 ? -12.305 9.963 16.115 1.00 72.75 180 SER A CA 1
ATOM 1370 C C . SER A 1 180 ? -11.341 9.289 15.150 1.00 72.75 180 SER A C 1
ATOM 1372 O O . SER A 1 180 ? -11.665 8.212 14.662 1.00 72.75 180 SER A O 1
ATOM 1374 N N . TYR A 1 181 ? -10.162 9.860 14.901 1.00 75.44 181 TYR A N 1
ATOM 1375 C CA . TYR A 1 181 ? -9.152 9.276 14.024 1.00 75.44 181 TYR A CA 1
ATOM 1376 C C . TYR A 1 181 ? -7.845 9.043 14.768 1.00 75.44 181 TYR A C 1
ATOM 1378 O O . TYR A 1 181 ? -7.389 9.867 15.553 1.00 75.44 181 TYR A O 1
ATOM 1386 N N . GLN A 1 182 ? -7.230 7.900 14.496 1.00 78.75 182 GLN A N 1
ATOM 1387 C CA . GLN A 1 182 ? -5.890 7.578 14.948 1.00 78.75 182 GLN A CA 1
ATOM 1388 C C . GLN A 1 182 ? -5.004 7.346 13.744 1.00 78.75 182 GLN A C 1
ATOM 1390 O O . GLN A 1 182 ? -5.401 6.674 12.789 1.00 78.75 182 GLN A O 1
ATOM 1395 N N . PHE A 1 183 ? -3.793 7.878 13.826 1.00 81.81 183 PHE A N 1
ATOM 1396 C CA . PHE A 1 183 ? -2.787 7.673 12.811 1.00 81.81 183 PHE A CA 1
ATOM 1397 C C . PHE A 1 183 ? -1.659 6.825 13.371 1.00 81.81 183 PHE A C 1
ATOM 1399 O O . PHE A 1 183 ? -1.031 7.180 14.364 1.00 81.81 183 PHE A O 1
ATOM 1406 N N . TRP A 1 184 ? -1.411 5.676 12.762 1.00 82.19 184 TRP A N 1
ATOM 1407 C CA . TRP A 1 184 ? -0.323 4.798 13.174 1.00 82.19 184 TRP A CA 1
ATOM 1408 C C . TRP A 1 184 ? 0.814 4.895 12.177 1.00 82.19 184 TRP A C 1
ATOM 1410 O O . TRP A 1 184 ? 0.577 4.834 10.973 1.00 82.19 184 TRP A O 1
ATOM 1420 N N . VAL A 1 185 ? 2.038 5.015 12.690 1.00 86.19 185 VAL A N 1
ATOM 1421 C CA . VAL A 1 185 ? 3.249 5.067 11.872 1.00 86.19 185 VAL A CA 1
ATOM 1422 C C . VAL A 1 185 ? 4.060 3.797 12.094 1.00 86.19 185 VAL A C 1
ATOM 1424 O O . VAL A 1 185 ? 4.451 3.480 13.220 1.00 86.19 185 VAL A O 1
ATOM 1427 N N . GLY A 1 186 ? 4.284 3.062 11.009 1.00 87.19 186 GLY A N 1
ATOM 1428 C CA . GLY A 1 186 ? 5.211 1.941 10.939 1.00 87.19 186 GLY A CA 1
ATOM 1429 C C . GLY A 1 186 ? 6.450 2.316 10.135 1.00 87.19 186 GLY A C 1
ATOM 1430 O O . GLY A 1 186 ? 6.337 2.955 9.094 1.00 87.19 186 GLY A O 1
ATOM 1431 N N . ARG A 1 187 ? 7.636 1.909 10.578 1.00 91.06 187 ARG A N 1
ATOM 1432 C CA . ARG A 1 187 ? 8.895 2.112 9.854 1.00 91.06 187 ARG A CA 1
ATOM 1433 C C . ARG A 1 187 ? 9.291 0.838 9.123 1.00 91.06 187 ARG A C 1
ATOM 1435 O O . ARG A 1 187 ? 9.312 -0.236 9.718 1.00 91.06 187 ARG A O 1
ATOM 1442 N N . TRP A 1 188 ? 9.630 0.957 7.844 1.00 93.25 188 TRP A N 1
ATOM 1443 C CA . TRP A 1 188 ? 10.145 -0.157 7.054 1.00 93.25 188 TRP A CA 1
ATOM 1444 C C . TRP A 1 188 ? 11.535 -0.592 7.541 1.00 93.25 188 TRP A C 1
ATOM 1446 O O . TRP A 1 188 ? 12.437 0.236 7.682 1.00 93.25 188 TRP A O 1
ATOM 1456 N N . THR A 1 189 ? 11.719 -1.894 7.768 1.00 91.75 189 THR A N 1
ATOM 1457 C CA . THR A 1 189 ? 12.971 -2.487 8.281 1.00 91.75 189 THR A CA 1
ATOM 1458 C C . THR A 1 189 ? 13.760 -3.266 7.226 1.00 91.75 189 THR A C 1
ATOM 1460 O O . THR A 1 189 ? 14.822 -3.805 7.526 1.00 91.75 189 THR A O 1
ATOM 1463 N N . GLY A 1 190 ? 13.248 -3.363 5.995 1.00 89.88 190 GLY A N 1
ATOM 1464 C CA . GLY A 1 190 ? 13.782 -4.243 4.949 1.00 89.88 190 GLY A CA 1
ATOM 1465 C C . GLY A 1 190 ? 13.105 -5.614 4.885 1.00 89.88 190 GLY A C 1
ATOM 1466 O O . GLY A 1 190 ? 13.115 -6.240 3.830 1.00 89.88 190 GLY A O 1
ATOM 1467 N N . SER A 1 191 ? 12.474 -6.058 5.975 1.00 91.00 191 SER A N 1
ATOM 1468 C CA . SER A 1 191 ? 11.772 -7.348 6.067 1.00 91.00 191 SER A CA 1
ATOM 1469 C C . SER A 1 191 ? 10.359 -7.236 6.647 1.00 91.00 191 SER A C 1
ATOM 1471 O O . SER A 1 191 ? 9.714 -8.249 6.912 1.00 91.00 191 SER A O 1
ATOM 1473 N N . GLY A 1 192 ? 9.873 -6.014 6.866 1.00 92.06 192 GLY A N 1
ATOM 1474 C CA . GLY A 1 192 ? 8.563 -5.743 7.441 1.00 92.06 192 GLY A CA 1
ATOM 1475 C C . GLY A 1 192 ? 8.444 -4.313 7.960 1.00 92.06 192 GLY A C 1
ATOM 1476 O O . GLY A 1 192 ? 9.283 -3.455 7.680 1.00 92.06 192 GLY A O 1
ATOM 1477 N N . PHE A 1 193 ? 7.388 -4.068 8.733 1.00 91.38 193 PHE A N 1
ATOM 1478 C CA . PHE A 1 193 ? 7.141 -2.788 9.391 1.00 91.38 193 PHE A CA 1
ATOM 1479 C C . PHE A 1 193 ? 7.209 -2.937 10.905 1.00 91.38 193 PHE A C 1
ATOM 1481 O O . PHE A 1 193 ? 6.522 -3.787 11.474 1.00 91.38 193 PHE A O 1
ATOM 1488 N N . ASP A 1 194 ? 8.000 -2.076 11.538 1.00 89.69 194 ASP A N 1
ATOM 1489 C CA . ASP A 1 194 ? 8.012 -1.897 12.986 1.00 89.69 194 ASP A CA 1
ATOM 1490 C C . ASP A 1 194 ? 7.085 -0.739 13.364 1.00 89.69 194 ASP A C 1
ATOM 1492 O O . ASP A 1 194 ? 7.271 0.386 12.897 1.00 89.69 194 ASP A O 1
ATOM 1496 N N . PHE A 1 195 ? 6.056 -1.015 14.162 1.00 84.38 195 PHE A N 1
ATOM 1497 C CA . PHE A 1 195 ? 5.053 -0.023 14.544 1.00 84.38 195 PHE A CA 1
ATOM 1498 C C . PHE A 1 195 ? 5.344 0.537 15.929 1.00 84.38 195 PHE A C 1
ATOM 1500 O O . PHE A 1 195 ? 5.572 -0.201 16.890 1.00 84.38 195 PHE A O 1
ATOM 1507 N N . GLY A 1 196 ? 5.231 1.860 16.052 1.00 74.81 196 GLY A N 1
ATOM 1508 C CA . GLY A 1 196 ? 5.216 2.506 17.356 1.00 74.81 196 GLY A CA 1
ATOM 1509 C C . GLY A 1 196 ? 4.100 1.943 18.244 1.00 74.81 196 GLY A C 1
ATOM 1510 O O . GLY A 1 196 ? 3.010 1.608 17.781 1.00 74.81 196 GLY A O 1
ATOM 1511 N N . ARG A 1 197 ? 4.350 1.869 19.557 1.00 70.06 197 ARG A N 1
ATOM 1512 C CA . ARG A 1 197 ? 3.369 1.351 20.533 1.00 70.06 197 ARG A CA 1
ATOM 1513 C C . ARG A 1 197 ? 2.144 2.253 20.721 1.00 70.06 197 ARG A C 1
ATOM 1515 O O . ARG A 1 197 ? 1.178 1.827 21.348 1.00 70.06 197 ARG A O 1
ATOM 1522 N N . LYS A 1 198 ? 2.206 3.505 20.264 1.00 74.56 198 LYS A N 1
ATOM 1523 C CA . LYS A 1 198 ? 1.150 4.508 20.429 1.00 74.56 198 LYS A CA 1
ATOM 1524 C C . LYS A 1 198 ? 0.822 5.148 19.077 1.00 74.56 198 LYS A C 1
ATOM 1526 O O . LYS A 1 198 ? 1.753 5.371 18.302 1.00 74.56 198 LYS A O 1
ATOM 1531 N N . PRO A 1 199 ? -0.458 5.466 18.816 1.00 74.50 199 PRO A N 1
ATOM 1532 C CA . PRO A 1 199 ? -0.827 6.261 17.657 1.00 74.50 199 PRO A CA 1
ATOM 1533 C C . PRO A 1 199 ? -0.264 7.681 17.789 1.00 74.50 199 PRO A C 1
ATOM 1535 O O . PRO A 1 199 ? -0.134 8.215 18.893 1.00 74.50 199 PRO A O 1
ATOM 1538 N N . VAL A 1 200 ? 0.049 8.273 16.644 1.00 74.75 200 VAL A N 1
ATOM 1539 C CA . VAL A 1 200 ? 0.419 9.676 16.467 1.00 74.75 200 VAL A CA 1
ATOM 1540 C C . VAL A 1 200 ? -0.861 10.508 16.487 1.00 74.75 200 VAL A C 1
ATOM 1542 O O . VAL A 1 200 ? -1.890 10.108 15.929 1.00 74.75 200 VAL A O 1
ATOM 1545 N N . SER A 1 201 ? -0.816 11.649 17.170 1.00 66.56 201 SER A N 1
ATOM 1546 C CA . SER A 1 201 ? -1.957 12.556 17.232 1.00 66.56 201 SER A CA 1
ATOM 1547 C C . SER A 1 201 ? -2.041 13.333 15.924 1.00 66.56 201 SER A C 1
ATOM 1549 O O . SER A 1 201 ? -1.035 13.815 15.423 1.00 66.56 201 SER A O 1
ATOM 1551 N N . LEU A 1 202 ? -3.242 13.502 15.372 1.00 64.31 202 LEU A N 1
ATOM 1552 C CA . LEU A 1 202 ? -3.442 14.350 14.190 1.00 64.31 202 LEU A CA 1
ATOM 1553 C C . LEU A 1 202 ? -3.587 15.841 14.542 1.00 64.31 202 LEU A C 1
ATOM 1555 O O . LEU A 1 202 ? -3.951 16.645 13.686 1.00 64.31 202 LEU A O 1
ATOM 1559 N N . ARG A 1 203 ? -3.345 16.230 15.802 1.00 64.06 203 ARG A N 1
ATOM 1560 C CA . ARG A 1 203 ? -3.377 17.642 16.207 1.00 64.06 203 ARG A CA 1
ATOM 1561 C C . ARG A 1 203 ? -2.264 18.411 15.495 1.00 64.06 203 ARG A C 1
ATOM 1563 O O . ARG A 1 203 ? -1.158 17.905 15.358 1.00 64.06 203 ARG A O 1
ATOM 1570 N N . GLY A 1 204 ? -2.566 19.648 15.095 1.00 50.25 204 GLY A N 1
ATOM 1571 C CA . GLY A 1 204 ? -1.718 20.494 14.245 1.00 50.25 204 GLY A CA 1
ATOM 1572 C C . GLY A 1 204 ? -0.305 20.800 14.758 1.00 50.25 204 GLY A C 1
ATOM 1573 O O . GLY A 1 204 ? 0.482 21.343 13.989 1.00 50.25 204 GLY A O 1
ATOM 1574 N N . ASP A 1 205 ? 0.036 20.408 15.986 1.00 54.62 205 ASP A N 1
ATOM 1575 C CA . ASP A 1 205 ? 1.380 20.540 16.562 1.00 54.62 205 ASP A CA 1
ATOM 1576 C C . ASP A 1 205 ? 2.263 19.295 16.333 1.00 54.62 205 ASP A C 1
ATOM 1578 O O . ASP A 1 205 ? 3.460 19.330 16.614 1.00 54.62 205 ASP A O 1
ATOM 1582 N N . ASP A 1 206 ? 1.704 18.189 15.825 1.00 57.31 206 ASP A N 1
ATOM 1583 C CA . ASP A 1 206 ? 2.454 16.960 15.555 1.00 57.31 206 ASP A CA 1
ATOM 1584 C C . ASP A 1 206 ? 3.040 16.993 14.133 1.00 57.31 206 ASP A C 1
ATOM 1586 O O . ASP A 1 206 ? 2.342 16.844 13.120 1.00 57.31 206 ASP A O 1
ATOM 1590 N N . SER A 1 207 ? 4.353 17.217 14.054 1.00 58.84 207 SER A N 1
ATOM 1591 C CA . SER A 1 207 ? 5.116 17.296 12.805 1.00 58.84 207 SER A CA 1
ATOM 1592 C C . SER A 1 207 ? 4.944 16.058 11.925 1.00 58.84 207 SER A C 1
ATOM 1594 O O . SER A 1 207 ? 4.918 16.178 10.699 1.00 58.84 207 SER A O 1
ATOM 1596 N N . LEU A 1 208 ? 4.772 14.879 12.531 1.00 57.59 208 LEU A N 1
ATOM 1597 C CA . LEU A 1 208 ? 4.622 13.608 11.826 1.00 57.59 208 LEU A CA 1
ATOM 1598 C C . LEU A 1 208 ? 3.247 13.463 11.175 1.00 57.59 208 LEU A C 1
ATOM 1600 O O . LEU A 1 208 ? 3.164 13.105 10.000 1.00 57.59 208 LEU A O 1
ATOM 1604 N N . GLY A 1 209 ? 2.175 13.770 11.910 1.00 57.84 209 GLY A N 1
ATOM 1605 C CA . GLY A 1 209 ? 0.817 13.763 11.361 1.00 57.84 209 GLY A CA 1
ATOM 1606 C C . GLY A 1 209 ? 0.690 14.750 10.199 1.00 57.84 209 GLY A C 1
ATOM 1607 O O . GLY A 1 209 ? 0.167 14.410 9.137 1.00 57.84 209 GLY A O 1
ATOM 1608 N N . ASN A 1 210 ? 1.275 15.938 10.355 1.00 59.81 210 ASN A N 1
ATOM 1609 C CA . ASN A 1 210 ? 1.288 16.954 9.309 1.00 59.81 210 ASN A CA 1
ATOM 1610 C C . ASN A 1 210 ? 2.143 16.562 8.093 1.00 59.81 210 ASN A C 1
ATOM 1612 O O . ASN A 1 210 ? 1.724 16.801 6.960 1.00 59.81 210 ASN A O 1
ATOM 1616 N N . ALA A 1 211 ? 3.314 15.949 8.290 1.00 58.44 211 ALA A N 1
ATOM 1617 C CA . ALA A 1 211 ? 4.164 15.491 7.188 1.00 58.44 211 ALA A CA 1
ATOM 1618 C C . ALA A 1 211 ? 3.456 14.433 6.327 1.00 58.44 211 ALA A C 1
ATOM 1620 O O . ALA A 1 211 ? 3.554 14.467 5.101 1.00 58.44 211 ALA A O 1
ATOM 1621 N N . PHE A 1 212 ? 2.689 13.540 6.957 1.00 58.88 212 PHE A N 1
ATOM 1622 C CA . PHE A 1 212 ? 1.903 12.527 6.258 1.00 58.88 212 PHE A CA 1
ATOM 1623 C C . PHE A 1 212 ? 0.650 13.076 5.572 1.00 58.88 212 PHE A C 1
ATOM 1625 O O . PHE A 1 212 ? 0.353 12.667 4.453 1.00 58.88 212 PHE A O 1
ATOM 1632 N N . LEU A 1 213 ? -0.085 13.988 6.215 1.00 58.56 213 LEU A N 1
ATOM 1633 C CA . LEU A 1 213 ? -1.336 14.522 5.663 1.00 58.56 213 LEU A CA 1
ATOM 1634 C C . LEU A 1 213 ? -1.119 15.621 4.618 1.00 58.56 213 LEU A C 1
ATOM 1636 O O . LEU A 1 213 ? -1.910 15.747 3.686 1.00 58.56 213 LEU A O 1
ATOM 1640 N N . PHE A 1 214 ? -0.059 16.416 4.766 1.00 54.34 214 PHE A N 1
ATOM 1641 C CA . PHE A 1 214 ? 0.173 17.613 3.953 1.00 54.34 214 PHE A CA 1
ATOM 1642 C C . PHE A 1 214 ? 1.470 17.565 3.142 1.00 54.34 214 PHE A C 1
ATOM 1644 O O . PHE A 1 214 ? 1.790 18.538 2.460 1.00 54.34 214 PHE A O 1
ATOM 1651 N N . GLY A 1 215 ? 2.222 16.460 3.203 1.00 48.81 215 GLY A N 1
ATOM 1652 C CA . GLY A 1 215 ? 3.408 16.247 2.372 1.00 48.81 215 GLY A CA 1
ATOM 1653 C C . GLY A 1 215 ? 4.528 17.263 2.604 1.00 48.81 215 GLY A C 1
ATOM 1654 O O . GLY A 1 215 ? 5.280 17.542 1.675 1.00 48.81 215 GLY A O 1
ATOM 1655 N N . LYS A 1 216 ? 4.631 17.851 3.806 1.00 48.34 216 LYS A N 1
ATOM 1656 C CA . LYS A 1 216 ? 5.704 18.794 4.160 1.00 48.34 216 LYS A CA 1
ATOM 1657 C C . LYS A 1 216 ? 6.858 18.058 4.860 1.00 48.34 216 LYS A C 1
ATOM 1659 O O . LYS A 1 216 ? 6.711 17.710 6.030 1.00 48.34 216 LYS A O 1
ATOM 1664 N N . PRO A 1 217 ? 7.995 17.819 4.182 1.00 43.50 217 PRO A N 1
ATOM 1665 C CA . PRO A 1 217 ? 9.133 17.084 4.741 1.00 43.50 217 PRO A CA 1
ATOM 1666 C C . PRO A 1 217 ? 9.969 17.887 5.754 1.00 43.50 217 PRO A C 1
ATOM 1668 O O . PRO A 1 217 ? 10.770 17.296 6.473 1.00 43.50 217 PRO A O 1
ATOM 1671 N N . ASP A 1 218 ? 9.781 19.207 5.851 1.00 43.53 218 ASP A N 1
ATOM 1672 C CA . ASP A 1 218 ? 10.668 20.099 6.621 1.00 43.53 218 ASP A CA 1
ATOM 1673 C C . ASP A 1 218 ? 10.583 19.920 8.146 1.00 43.53 218 ASP A C 1
ATOM 1675 O O . ASP A 1 218 ? 11.403 20.449 8.887 1.00 43.53 218 ASP A O 1
ATOM 1679 N N . ALA A 1 219 ? 9.618 19.148 8.646 1.00 44.81 219 ALA A N 1
ATOM 1680 C CA . ALA A 1 219 ? 9.370 19.020 10.079 1.00 44.81 219 ALA A CA 1
ATOM 1681 C C . ALA A 1 219 ? 10.286 17.997 10.798 1.00 44.81 219 ALA A C 1
ATOM 1683 O O . ALA A 1 219 ? 10.086 17.706 11.978 1.00 44.81 219 ALA A O 1
ATOM 1684 N N . PHE A 1 220 ? 11.285 17.448 10.097 1.00 44.62 220 PHE A N 1
ATOM 1685 C CA . PHE A 1 220 ? 12.215 16.433 10.610 1.00 44.62 220 PHE A CA 1
ATOM 1686 C C . PHE A 1 220 ? 13.597 16.965 11.036 1.00 44.62 220 PHE A C 1
ATOM 1688 O O . PHE A 1 220 ? 14.389 16.178 11.556 1.00 44.62 220 PHE A O 1
ATOM 1695 N N . SER A 1 221 ? 13.923 18.254 10.853 1.00 43.44 221 SER A N 1
ATOM 1696 C CA . SER A 1 221 ? 15.300 18.731 11.092 1.00 43.44 221 SER A CA 1
ATOM 1697 C C . SER A 1 221 ? 15.680 18.999 12.553 1.00 43.44 221 SER A C 1
ATOM 1699 O O . SER A 1 221 ? 16.872 19.037 12.844 1.00 43.44 221 SER A O 1
ATOM 1701 N N . ASP A 1 222 ? 14.734 19.131 13.489 1.00 38.03 222 ASP A N 1
ATOM 1702 C CA . ASP A 1 222 ? 15.038 19.846 14.747 1.00 38.03 222 ASP A CA 1
ATOM 1703 C C . ASP A 1 222 ? 15.077 18.996 16.031 1.00 38.03 222 ASP A C 1
ATOM 1705 O O . ASP A 1 222 ? 15.226 19.540 17.121 1.00 38.03 222 ASP A O 1
ATOM 1709 N N . SER A 1 223 ? 15.001 17.661 15.958 1.00 42.31 223 SER A N 1
ATOM 1710 C CA . SER A 1 223 ? 14.995 16.808 17.172 1.00 42.31 223 SER A CA 1
ATOM 1711 C C . SER A 1 223 ? 16.215 15.895 17.360 1.00 42.31 223 SER A C 1
ATOM 1713 O O . SER A 1 223 ? 16.257 15.120 18.314 1.00 42.31 223 SER A O 1
ATOM 1715 N N . ALA A 1 224 ? 17.252 16.017 16.522 1.00 39.59 224 ALA A N 1
ATOM 1716 C CA . ALA A 1 224 ? 18.471 15.201 16.617 1.00 39.59 224 ALA A CA 1
ATOM 1717 C C . ALA A 1 224 ? 19.682 15.903 17.269 1.00 39.59 224 ALA A C 1
ATOM 1719 O O . ALA A 1 224 ? 20.801 15.405 17.163 1.00 39.59 224 ALA A O 1
ATOM 1720 N N . SER A 1 225 ? 19.496 17.018 17.984 1.00 41.66 225 SER A N 1
ATOM 1721 C CA . SER A 1 225 ? 20.522 17.557 18.889 1.00 41.66 225 SER A CA 1
ATOM 1722 C C . SER A 1 225 ? 20.147 17.269 20.341 1.00 41.66 225 SER A C 1
ATOM 1724 O O . SER A 1 225 ? 19.815 18.167 21.112 1.00 41.66 225 SER A O 1
ATOM 1726 N N . GLY A 1 226 ? 20.183 15.986 20.706 1.00 37.97 226 GLY A N 1
ATOM 1727 C CA . GLY A 1 226 ? 20.273 15.599 22.107 1.00 37.97 226 GLY A CA 1
ATOM 1728 C C . GLY A 1 226 ? 21.556 16.187 22.682 1.00 37.97 226 GLY A C 1
ATOM 1729 O O . GLY A 1 226 ? 22.652 15.877 22.214 1.00 37.97 226 GLY A O 1
ATOM 1730 N N . GLU A 1 227 ? 21.393 17.082 23.651 1.00 38.19 227 GLU A N 1
ATOM 1731 C CA . GLU A 1 227 ? 22.461 17.672 24.441 1.00 38.19 227 GLU A CA 1
ATOM 1732 C C . GLU A 1 227 ? 23.453 16.594 24.887 1.00 38.19 227 GLU A C 1
ATOM 1734 O O . GLU A 1 227 ? 23.080 15.553 25.424 1.00 38.19 227 GLU A O 1
ATOM 1739 N N . ASN A 1 228 ? 24.733 16.857 24.651 1.00 39.91 228 ASN A N 1
ATOM 1740 C CA . ASN A 1 228 ? 25.841 16.068 25.154 1.00 39.91 228 ASN A CA 1
ATOM 1741 C C . ASN A 1 228 ? 26.129 16.564 26.585 1.00 39.91 228 ASN A C 1
ATOM 1743 O O . ASN A 1 228 ? 26.677 17.664 26.722 1.00 39.91 228 ASN A O 1
ATOM 1747 N N . PRO A 1 229 ? 25.752 15.851 27.667 1.00 43.47 229 PRO A N 1
ATOM 1748 C CA . PRO A 1 229 ? 26.082 16.297 29.010 1.00 43.47 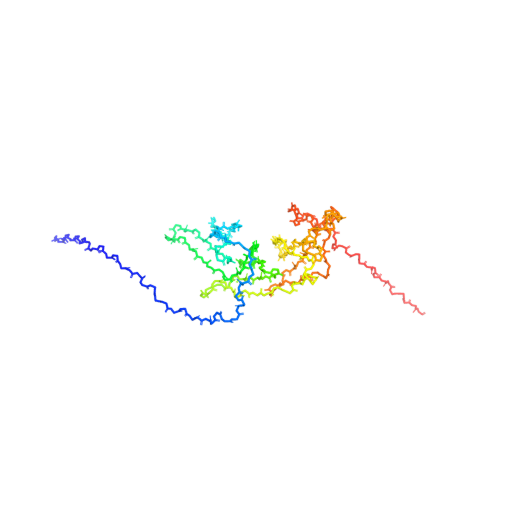229 PRO A CA 1
ATOM 1749 C C . PRO A 1 229 ? 27.578 16.088 29.258 1.00 43.47 229 PRO A C 1
ATOM 1751 O O . PRO A 1 229 ? 28.038 15.003 29.599 1.00 43.47 229 PRO A O 1
ATOM 1754 N N . ALA A 1 230 ? 28.317 17.175 29.049 1.00 43.88 230 ALA A N 1
ATOM 1755 C CA . ALA A 1 230 ? 29.543 17.574 29.725 1.00 43.88 230 ALA A CA 1
ATOM 1756 C C . ALA A 1 230 ? 30.364 16.456 30.401 1.00 43.88 230 ALA A C 1
ATOM 1758 O O . ALA A 1 230 ? 30.098 16.003 31.517 1.00 43.88 230 ALA A O 1
ATOM 1759 N N . SER A 1 231 ? 31.486 16.153 29.753 1.00 44.44 231 SER A N 1
ATOM 1760 C CA . SER A 1 231 ? 32.746 15.736 30.364 1.00 44.44 231 SER A CA 1
ATOM 1761 C C . SER A 1 231 ? 33.000 16.415 31.720 1.00 44.44 231 SER A C 1
ATOM 1763 O O . SER A 1 231 ? 33.280 17.614 31.786 1.00 44.44 231 SER A O 1
ATOM 1765 N N . LYS A 1 232 ? 32.956 15.637 32.808 1.00 48.41 232 LYS A N 1
ATOM 1766 C CA . LYS A 1 232 ? 33.489 16.036 34.118 1.00 48.41 232 LYS A CA 1
ATOM 1767 C C . LYS A 1 232 ? 35.025 15.987 34.089 1.00 48.41 232 LYS A C 1
ATOM 1769 O O . LYS A 1 232 ? 35.571 14.926 33.786 1.00 48.41 232 LYS A O 1
ATOM 1774 N N . PRO A 1 233 ? 35.743 17.067 34.446 1.00 50.75 233 PRO A N 1
ATOM 1775 C CA . PRO A 1 233 ? 37.185 17.008 34.640 1.00 50.75 233 PRO A CA 1
ATOM 1776 C C . PRO A 1 233 ? 37.534 16.278 35.946 1.00 50.75 233 PRO A C 1
ATOM 1778 O O . PRO A 1 233 ? 36.935 16.495 37.000 1.00 50.75 233 PRO A O 1
ATOM 1781 N N . MET A 1 234 ? 38.528 15.397 35.851 1.00 47.88 234 MET A N 1
ATOM 1782 C CA . MET A 1 234 ? 39.075 14.588 36.937 1.00 47.88 234 MET A CA 1
ATOM 1783 C C . MET A 1 234 ? 39.966 15.465 37.833 1.00 47.88 234 MET A C 1
ATOM 1785 O O . MET A 1 234 ? 41.061 15.859 37.432 1.00 47.88 234 MET A O 1
ATOM 1789 N N . VAL A 1 235 ? 39.512 15.782 39.047 1.00 53.72 235 VAL A N 1
ATOM 1790 C CA . VAL A 1 235 ? 40.349 16.424 40.071 1.00 53.72 235 VAL A CA 1
ATOM 1791 C C . VAL A 1 235 ? 41.261 15.356 40.678 1.00 53.72 235 VAL A C 1
ATOM 1793 O O . VAL A 1 235 ? 40.791 14.430 41.333 1.00 53.72 235 VAL A O 1
ATOM 1796 N N . ARG A 1 236 ? 42.574 15.471 40.445 1.00 51.88 236 ARG A N 1
ATOM 1797 C CA . ARG A 1 236 ? 43.607 14.729 41.182 1.00 51.88 236 ARG A CA 1
ATOM 1798 C C . ARG A 1 236 ? 43.936 15.495 42.462 1.00 51.88 236 ARG A C 1
ATOM 1800 O O . ARG A 1 236 ? 44.478 16.595 42.379 1.00 51.88 236 ARG A O 1
ATOM 1807 N N . SER A 1 237 ? 43.657 14.916 43.624 1.00 56.56 237 SER A N 1
ATOM 1808 C CA . SER A 1 237 ? 44.279 15.335 44.883 1.00 56.56 237 SER A CA 1
ATOM 1809 C C . SER A 1 237 ? 45.639 14.650 45.042 1.00 56.56 237 SER A C 1
ATOM 1811 O O . SER A 1 237 ? 45.783 13.469 44.715 1.00 56.56 237 SER A O 1
ATOM 1813 N N . ARG A 1 238 ? 46.624 15.428 45.498 1.00 58.25 238 ARG A N 1
ATOM 1814 C CA . ARG A 1 238 ? 47.876 14.942 46.087 1.00 58.25 238 ARG A CA 1
ATOM 1815 C C . ARG A 1 238 ? 47.630 14.470 47.513 1.00 58.25 238 ARG A C 1
ATOM 1817 O O . ARG A 1 238 ? 46.708 15.038 48.139 1.00 58.25 238 ARG A O 1
#

Secondary structure (DSSP, 8-state):
---------------------------TTSS------------PPPEEEEEEEEETTEEEEEEE-TTSEEEEEEPPPTTSSS-EEEEEEEE-SEEEEEE-TTSPEEEEEEETTEEEEEEB--SS-SBPPPEE-----GGGTS-EEEEEEEEETTEEEEEEEEE-B-TTS-B-TTS-HHHHEEEEEEEE-SSSEEEPSSPBP-STT-HHHHHHHH--GGGGSSS---------------

Foldseek 3Di:
DDDDDDDDDDDDDPDDDDPDDPDPDPDPPPDPPPPDDDDDDDQDQKDDWDWDAQDDPWIKIWTQHSVQFIKIWTQADPVGDGIDIGTQRHGAPEKEWDQAPVRKIKIWHADPQWIWIWIQDDPDRRIDDIDTAPDDPPPPQWRWDYWYWDDQPNKIKIKTKTFGDDPVRHQDPPDDPQRGIFIWIWIDPVVHTDTDPGTQGCPPVGLVNCCGPPVDNPSPDPDPPDDDPDDDDDDDDD

Radius of gyration: 26.09 Å; chains: 1; bounding box: 74×46×112 Å